Protein AF-A0A1A3Q4V1-F1 (afdb_monomer_lite)

pLDDT: mean 90.77, std 10.71, range [37.72, 98.75]

Structure (mmCIF, N/CA/C/O backbone):
data_AF-A0A1A3Q4V1-F1
#
_entry.id   AF-A0A1A3Q4V1-F1
#
loop_
_atom_site.group_PDB
_atom_site.id
_atom_site.type_symbol
_atom_site.label_atom_id
_atom_site.label_alt_id
_atom_site.label_comp_id
_atom_site.label_asym_id
_atom_site.label_entity_id
_atom_site.label_seq_id
_atom_site.pdbx_PDB_ins_code
_atom_site.Cartn_x
_atom_site.Cartn_y
_atom_site.Cartn_z
_atom_site.occupancy
_atom_site.B_iso_or_equiv
_atom_site.auth_seq_id
_atom_site.auth_comp_id
_atom_site.auth_asym_id
_atom_site.auth_atom_id
_atom_site.pdbx_PDB_model_num
ATOM 1 N N . MET A 1 1 ? -23.790 12.599 11.091 1.00 92.25 1 MET A N 1
ATOM 2 C CA . MET A 1 1 ? -22.620 13.467 10.795 1.00 92.25 1 MET A CA 1
ATOM 3 C C . MET A 1 1 ? -21.523 12.588 10.221 1.00 92.25 1 MET A C 1
ATOM 5 O O . MET A 1 1 ? -21.470 11.439 10.626 1.00 92.25 1 MET A O 1
ATOM 9 N N . VAL A 1 2 ? -20.689 13.085 9.301 1.00 96.75 2 VAL A N 1
ATOM 10 C CA . VAL A 1 2 ? -19.506 12.341 8.831 1.00 96.75 2 VAL A CA 1
ATOM 11 C C . VAL A 1 2 ? -18.253 13.000 9.396 1.00 96.75 2 VAL A C 1
ATOM 13 O O . VAL A 1 2 ? -18.118 14.220 9.288 1.00 96.75 2 VAL A O 1
ATOM 16 N N . VAL A 1 3 ? -17.376 12.208 10.007 1.00 97.81 3 VAL A N 1
ATOM 17 C CA . VAL A 1 3 ? -16.047 12.618 10.476 1.00 97.81 3 VAL A CA 1
ATOM 18 C C . VAL A 1 3 ? -15.013 11.976 9.559 1.00 97.81 3 VAL A C 1
ATOM 20 O O . VAL A 1 3 ? -15.077 10.778 9.307 1.00 97.81 3 VAL A O 1
ATOM 23 N N . PHE A 1 4 ? -14.094 12.779 9.031 1.00 97.88 4 PHE A N 1
ATOM 24 C CA . PHE A 1 4 ? -13.049 12.320 8.122 1.00 97.88 4 PHE A CA 1
ATOM 25 C C . PHE A 1 4 ? -11.682 12.430 8.797 1.00 97.88 4 PHE A C 1
ATOM 27 O O . PHE A 1 4 ? -11.362 13.493 9.334 1.00 97.88 4 PHE A O 1
ATOM 34 N N . GLY A 1 5 ? -10.896 11.354 8.746 1.00 97.31 5 GLY A N 1
ATOM 35 C CA . GLY A 1 5 ? -9.534 11.289 9.269 1.00 97.31 5 GLY A CA 1
ATOM 36 C C . GLY A 1 5 ? -8.552 10.803 8.205 1.00 97.31 5 GLY A C 1
ATOM 37 O O . GLY A 1 5 ? -8.840 9.862 7.475 1.00 97.31 5 GLY A O 1
ATOM 38 N N . TYR A 1 6 ? -7.391 11.446 8.126 1.00 95.75 6 TYR A N 1
ATOM 39 C CA . TYR A 1 6 ? -6.275 11.066 7.260 1.00 95.75 6 TYR A CA 1
ATOM 40 C C . TYR A 1 6 ? -4.963 11.025 8.047 1.00 95.75 6 TYR A C 1
ATOM 42 O O . TYR A 1 6 ? -4.636 11.998 8.744 1.00 95.75 6 TYR A O 1
ATOM 50 N N . SER A 1 7 ? -4.205 9.930 7.923 1.00 94.81 7 SER A N 1
ATOM 51 C CA . SER A 1 7 ? -2.900 9.763 8.575 1.00 94.81 7 SER A CA 1
ATOM 52 C C . SER A 1 7 ? -3.035 9.947 10.094 1.00 94.81 7 SER A C 1
ATOM 54 O O . SER A 1 7 ? -3.974 9.429 10.690 1.00 94.81 7 SER A O 1
ATOM 56 N N . GLN A 1 8 ? -2.193 10.750 10.745 1.00 91.56 8 GLN A N 1
ATOM 57 C CA . GLN A 1 8 ? -2.293 11.037 12.186 1.00 91.56 8 GLN A CA 1
ATOM 58 C C . GLN A 1 8 ? -3.695 11.508 12.646 1.00 91.56 8 GLN A C 1
ATOM 60 O O . GLN A 1 8 ? -4.094 11.267 13.785 1.00 91.56 8 GLN A O 1
ATOM 65 N N . SER A 1 9 ? -4.478 12.173 11.784 1.00 94.25 9 SER A N 1
ATOM 66 C CA . SER A 1 9 ? -5.847 12.576 12.149 1.00 94.25 9 SER A CA 1
ATOM 67 C C . SER A 1 9 ? -6.857 11.419 12.142 1.00 94.25 9 SER A C 1
ATOM 69 O O . SER A 1 9 ? -7.917 11.543 12.760 1.00 94.25 9 SER A O 1
ATOM 71 N N . ALA A 1 10 ? -6.527 10.287 11.513 1.00 96.88 10 ALA A N 1
ATOM 72 C CA . ALA A 1 10 ? -7.250 9.031 11.690 1.00 96.88 10 ALA A CA 1
ATOM 73 C C . ALA A 1 10 ? -7.031 8.473 13.106 1.00 96.88 10 ALA A C 1
ATOM 75 O O . ALA A 1 10 ? -8.020 8.249 13.799 1.00 96.88 10 ALA A O 1
ATOM 76 N N . SER A 1 11 ? -5.792 8.445 13.613 1.00 93.62 11 SER A N 1
ATOM 77 C CA . SER A 1 11 ? -5.516 8.082 15.015 1.00 93.62 11 SER A CA 1
ATOM 78 C C . SER A 1 11 ? -6.238 9.000 16.013 1.00 93.62 11 SER A C 1
ATOM 80 O O . SER A 1 11 ? -6.844 8.559 16.990 1.00 93.62 11 SER A O 1
ATOM 82 N N . ILE A 1 12 ? -6.272 10.313 15.742 1.00 94.69 12 ILE A N 1
ATOM 83 C CA . ILE A 1 12 ? -7.074 11.255 16.547 1.00 94.69 12 ILE A CA 1
ATOM 84 C C . ILE A 1 12 ? -8.568 10.905 16.468 1.00 94.69 12 ILE A C 1
ATOM 86 O O . ILE A 1 12 ? -9.276 11.007 17.470 1.00 94.69 12 ILE A O 1
ATOM 90 N N . SER A 1 13 ? -9.062 10.487 15.301 1.00 96.94 13 SER A N 1
ATOM 91 C CA . SER A 1 13 ? -10.460 10.077 15.133 1.00 96.94 13 SER A CA 1
ATOM 92 C C . SER A 1 13 ? -10.792 8.840 15.969 1.00 96.94 13 SER A C 1
ATOM 94 O O . SER A 1 13 ? -11.876 8.796 16.548 1.00 96.94 13 SER A O 1
ATOM 96 N N . SER A 1 14 ? -9.856 7.903 16.127 1.00 94.75 14 SER A N 1
ATOM 97 C CA . SER A 1 14 ? -9.987 6.739 17.014 1.00 94.75 14 SER A CA 1
ATOM 98 C C . SER A 1 14 ? -10.171 7.142 18.481 1.00 94.75 14 SER A C 1
ATOM 100 O O . SER A 1 14 ? -11.047 6.616 19.173 1.00 94.75 14 SER A O 1
ATOM 102 N N . GLU A 1 15 ? -9.442 8.156 18.952 1.00 94.31 15 GLU A N 1
ATOM 103 C CA . GLU A 1 15 ? -9.661 8.736 20.285 1.00 94.31 15 GLU A CA 1
ATOM 104 C C . GLU A 1 15 ? -10.999 9.478 20.392 1.00 94.31 15 GLU A C 1
ATOM 106 O O . GLU A 1 15 ? -11.711 9.351 21.393 1.00 94.31 15 GLU A O 1
ATOM 111 N N . VAL A 1 16 ? -11.402 10.198 19.342 1.00 96.12 16 VAL A N 1
ATOM 112 C CA . VAL A 1 16 ? -12.709 10.871 19.293 1.00 96.12 16 VAL A CA 1
ATOM 113 C C . VAL A 1 16 ? -13.856 9.857 19.343 1.00 96.12 16 VAL A C 1
ATOM 115 O O . VAL A 1 16 ? -14.833 10.096 20.051 1.00 96.12 16 VAL A O 1
ATOM 118 N N . MET A 1 17 ? -13.751 8.707 18.667 1.00 96.62 17 MET A N 1
ATOM 119 C CA . MET A 1 17 ? -14.730 7.618 18.787 1.00 96.62 17 MET A CA 1
ATOM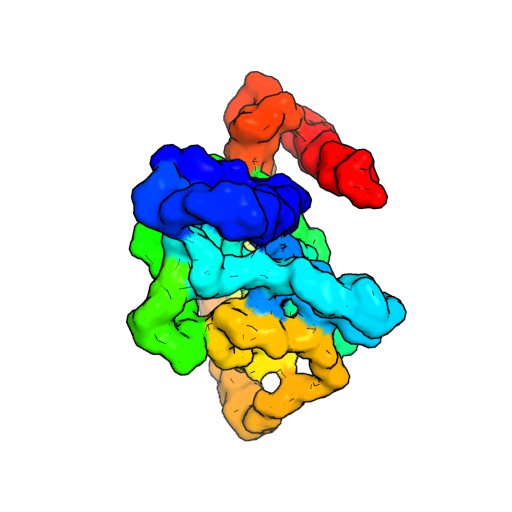 120 C C . MET A 1 17 ? -14.891 7.192 20.251 1.00 96.62 17 MET A C 1
ATOM 122 O O . MET A 1 17 ? -16.009 7.137 20.769 1.00 96.62 17 MET A O 1
ATOM 126 N N . ARG A 1 18 ? -13.779 6.946 20.953 1.00 95.00 18 ARG A N 1
ATOM 127 C CA . ARG A 1 18 ? -13.789 6.563 22.375 1.00 95.00 18 ARG A CA 1
ATOM 128 C C . ARG A 1 18 ? -14.422 7.639 23.248 1.00 95.00 18 ARG A C 1
ATOM 130 O O . ARG A 1 18 ? -15.241 7.324 24.114 1.00 95.00 18 ARG A O 1
ATOM 137 N N . GLU A 1 19 ? -14.080 8.904 23.013 1.00 96.50 19 GLU A N 1
ATOM 138 C CA . GLU A 1 19 ? -14.635 10.032 23.757 1.00 96.50 19 GLU A CA 1
ATOM 139 C C . GLU A 1 19 ? -16.153 10.148 23.559 1.00 96.50 19 GLU A C 1
ATOM 141 O O . GLU A 1 19 ? -16.898 10.226 24.539 1.00 96.50 19 GLU A O 1
ATOM 146 N N . LEU A 1 20 ? -16.633 10.103 22.313 1.00 97.31 20 LEU A N 1
ATOM 147 C CA . LEU A 1 20 ? -18.060 10.194 21.995 1.00 97.31 20 LEU A CA 1
ATOM 148 C C . LEU A 1 20 ? -18.846 9.021 22.596 1.00 97.31 20 LEU A C 1
ATOM 150 O O . LEU A 1 20 ? -19.904 9.228 23.197 1.00 97.31 20 LEU A O 1
ATOM 154 N N . ALA A 1 21 ? -18.316 7.796 22.493 1.00 96.25 21 ALA A N 1
ATOM 155 C CA . ALA A 1 21 ? -18.911 6.619 23.126 1.00 96.25 21 ALA A CA 1
ATOM 156 C C . ALA A 1 21 ? -18.972 6.774 24.657 1.00 96.25 21 ALA A C 1
ATOM 158 O O . ALA A 1 21 ? -20.008 6.512 25.269 1.00 96.25 21 ALA A O 1
ATOM 159 N N . GLY A 1 22 ? -17.903 7.284 25.281 1.00 97.12 22 GLY A N 1
ATOM 160 C CA . GLY A 1 22 ? -17.856 7.582 26.716 1.00 97.12 22 GLY A CA 1
ATOM 161 C C . GLY A 1 22 ? -18.849 8.663 27.163 1.00 97.12 22 GLY A C 1
ATOM 162 O O . GLY A 1 22 ? -19.327 8.631 28.298 1.00 97.12 22 GLY A O 1
ATOM 163 N N . GLN A 1 23 ? -19.205 9.592 26.271 1.00 97.81 23 GLN A N 1
ATOM 164 C CA . GLN A 1 23 ? -20.249 10.602 26.486 1.00 97.81 23 GLN A CA 1
ATOM 165 C C . GLN A 1 23 ? -21.672 10.077 26.214 1.00 97.81 23 GLN A C 1
ATOM 167 O O . GLN A 1 23 ? -22.646 10.777 26.500 1.00 97.81 23 GLN A O 1
ATOM 172 N N . GLY A 1 24 ? -21.811 8.849 25.705 1.00 97.50 24 GLY A N 1
ATOM 173 C CA . GLY A 1 24 ? -23.098 8.232 25.389 1.00 97.50 24 GLY A CA 1
ATOM 174 C C . GLY A 1 24 ? -23.745 8.769 24.113 1.00 97.50 24 GLY A C 1
ATOM 175 O O . GLY A 1 24 ? -24.973 8.745 24.004 1.00 97.50 24 GLY A O 1
ATOM 176 N N . VAL A 1 25 ? -22.947 9.278 23.169 1.00 97.88 25 VAL A N 1
ATOM 177 C CA . VAL A 1 25 ? -23.443 9.663 21.843 1.00 97.88 25 VAL A CA 1
ATOM 178 C C . VAL A 1 25 ? -23.910 8.398 21.101 1.00 97.88 25 VAL A C 1
ATOM 180 O O . VAL A 1 25 ? -23.176 7.411 21.074 1.00 97.88 25 VAL A O 1
ATOM 183 N N . PRO A 1 26 ? -25.131 8.375 20.534 1.00 97.06 26 PRO A N 1
ATOM 184 C CA . PRO A 1 26 ? -25.608 7.237 19.753 1.00 97.06 26 PRO A CA 1
ATOM 185 C C . PRO A 1 26 ? -24.735 6.968 18.521 1.00 97.06 26 PRO A C 1
ATOM 187 O O . PRO A 1 26 ? -24.392 7.896 17.789 1.00 97.06 26 PRO A O 1
ATOM 190 N N . SER A 1 27 ? -24.440 5.695 18.245 1.00 95.19 27 SER A N 1
ATOM 191 C CA . SER A 1 27 ? -23.636 5.279 17.085 1.00 95.19 27 SER A CA 1
ATOM 192 C C . SER A 1 27 ? -24.237 5.732 15.751 1.00 95.19 27 SER A C 1
ATOM 194 O O . SER A 1 27 ? -23.512 6.127 14.848 1.00 95.19 27 SER A O 1
ATOM 196 N N . ASP A 1 28 ? -25.569 5.753 15.645 1.00 95.81 28 ASP A N 1
ATOM 197 C CA . ASP A 1 28 ? -26.288 6.133 14.420 1.00 95.81 28 ASP A CA 1
ATOM 198 C C . ASP A 1 28 ? -26.174 7.636 14.085 1.00 95.81 28 ASP A C 1
ATOM 200 O O . ASP A 1 28 ? -26.504 8.057 12.973 1.00 95.81 28 ASP A O 1
ATOM 204 N N . ASP A 1 29 ? -25.700 8.462 15.025 1.00 96.88 29 ASP A N 1
ATOM 205 C CA . ASP A 1 29 ? -25.549 9.904 14.819 1.00 96.88 29 ASP A CA 1
ATOM 206 C C . ASP A 1 29 ? -24.232 10.264 14.101 1.00 96.88 29 ASP A C 1
ATOM 208 O O . ASP A 1 29 ? -24.112 11.363 13.530 1.00 96.88 29 ASP A O 1
ATOM 212 N N . VAL A 1 30 ? -23.243 9.360 14.089 1.00 97.56 30 VAL A N 1
ATOM 213 C CA . VAL A 1 30 ? -21.880 9.619 13.600 1.00 97.56 30 VAL A CA 1
ATOM 214 C C . VAL A 1 30 ? -21.374 8.469 12.731 1.00 97.56 30 VAL A C 1
ATOM 216 O O . VAL A 1 30 ? -21.452 7.309 13.104 1.00 97.56 30 VAL A O 1
ATOM 219 N N . HIS A 1 31 ? -20.818 8.815 11.575 1.00 98.25 31 HIS A N 1
ATOM 220 C CA . HIS A 1 31 ? -20.133 7.896 10.676 1.00 98.25 31 HIS A CA 1
ATOM 221 C C . HIS A 1 31 ? -18.702 8.385 10.468 1.0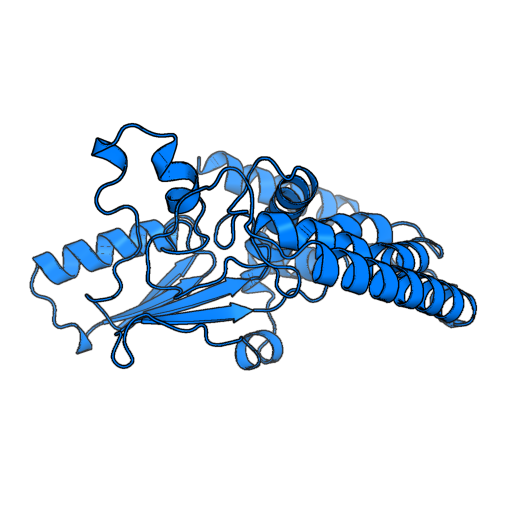0 98.25 31 HIS A C 1
ATOM 223 O O . HIS A 1 31 ? -18.497 9.587 10.268 1.00 98.25 31 HIS A O 1
ATOM 229 N N . PHE A 1 32 ? -17.727 7.487 10.489 1.00 98.50 32 PHE A N 1
ATOM 230 C CA . PHE A 1 32 ? -16.328 7.828 10.252 1.00 98.50 32 PHE A CA 1
ATOM 231 C C . PHE A 1 32 ? -15.873 7.350 8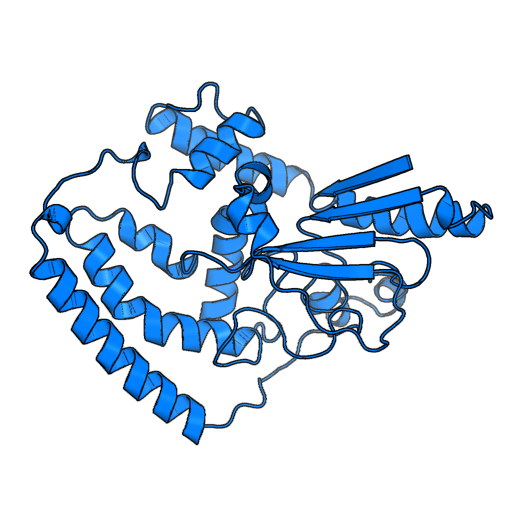.874 1.00 98.50 32 PHE A C 1
ATOM 233 O O . PHE A 1 32 ? -16.327 6.329 8.367 1.00 98.50 32 PHE A O 1
ATOM 240 N N . VAL A 1 33 ? -14.984 8.118 8.254 1.00 98.38 33 VAL A N 1
ATOM 241 C CA . VAL A 1 33 ? -14.256 7.717 7.049 1.00 98.38 33 VAL A CA 1
ATOM 242 C C . VAL A 1 33 ? -12.783 7.979 7.308 1.00 98.38 33 VAL A C 1
ATOM 244 O O . VAL A 1 33 ? -12.396 9.132 7.511 1.00 98.38 33 VAL A O 1
ATOM 247 N N . LEU A 1 34 ? -11.984 6.921 7.342 1.00 98.56 34 LEU A N 1
ATOM 248 C CA . LEU A 1 34 ? -10.564 6.985 7.668 1.00 98.56 34 LEU A CA 1
ATOM 249 C C . LEU A 1 34 ? -9.740 6.565 6.452 1.00 98.56 34 LEU A C 1
ATOM 251 O O . LEU A 1 34 ? -10.066 5.581 5.791 1.00 98.56 34 LEU A O 1
ATOM 255 N N . ILE A 1 35 ? -8.682 7.311 6.156 1.00 98.38 35 ILE A N 1
ATOM 256 C CA . ILE A 1 35 ? -7.722 6.977 5.104 1.00 98.38 35 ILE A CA 1
ATOM 257 C C . ILE A 1 35 ? -6.302 6.998 5.663 1.00 98.38 35 ILE A C 1
ATOM 259 O O . ILE A 1 35 ? -5.968 7.856 6.484 1.00 98.38 35 ILE A O 1
ATOM 263 N N . GLY A 1 36 ? -5.461 6.058 5.235 1.00 97.44 36 GLY A N 1
ATOM 264 C CA . GLY A 1 36 ? -4.087 5.984 5.730 1.00 97.44 36 GLY A CA 1
ATOM 265 C C . GLY A 1 36 ? -4.013 5.873 7.258 1.00 97.44 36 GLY A C 1
ATOM 266 O O . GLY A 1 36 ? -3.213 6.572 7.869 1.00 97.44 36 GLY A O 1
ATOM 267 N N . ASP A 1 37 ? -4.878 5.062 7.873 1.00 97.88 37 ASP A N 1
ATOM 268 C CA . ASP A 1 37 ? -4.983 4.931 9.328 1.00 97.88 37 ASP A CA 1
ATOM 269 C C . ASP A 1 37 ? -3.766 4.197 9.945 1.00 97.88 37 ASP A C 1
ATOM 271 O O . ASP A 1 37 ? -3.618 2.988 9.730 1.00 97.88 37 ASP A O 1
ATOM 275 N N . PRO A 1 38 ? -2.901 4.876 10.731 1.00 95.69 38 PRO A N 1
ATOM 276 C CA . PRO A 1 38 ? -1.760 4.245 11.408 1.00 95.69 38 PRO A CA 1
ATOM 277 C C . PRO A 1 38 ? -2.180 3.212 12.461 1.00 95.69 38 PRO A C 1
ATOM 279 O O . PRO A 1 38 ? -1.388 2.337 12.825 1.00 95.69 38 PRO A O 1
ATOM 282 N N . ASP A 1 39 ? -3.425 3.309 12.929 1.00 95.44 39 ASP A N 1
ATOM 283 C CA . ASP A 1 39 ? -3.994 2.522 14.018 1.00 95.44 39 ASP A CA 1
ATOM 284 C C . ASP A 1 39 ? -4.809 1.324 13.488 1.00 95.44 39 ASP A C 1
ATOM 286 O O . ASP A 1 39 ? -5.483 0.627 14.255 1.00 95.44 39 ASP A O 1
ATOM 290 N N . ASN A 1 40 ? -4.730 1.043 12.180 1.00 95.94 40 ASN A N 1
ATOM 291 C CA . ASN A 1 40 ? -5.322 -0.139 11.556 1.00 95.94 40 ASN A CA 1
ATOM 292 C C . ASN A 1 40 ? -4.933 -1.422 12.322 1.00 95.94 40 ASN A C 1
ATOM 294 O O . ASN A 1 40 ? -3.738 -1.721 12.419 1.00 95.94 40 ASN A O 1
ATOM 298 N N . PRO A 1 41 ? -5.896 -2.234 12.816 1.00 94.12 41 PRO A N 1
ATOM 299 C CA . PRO A 1 41 ? -5.589 -3.423 13.619 1.00 94.12 41 PRO A CA 1
ATOM 300 C C . PRO A 1 41 ? -4.657 -4.412 12.908 1.00 94.12 41 PRO A C 1
ATOM 302 O O . PRO A 1 41 ? -3.795 -5.027 13.538 1.00 94.12 41 PRO A O 1
ATOM 305 N N . ASN A 1 42 ? -4.798 -4.548 11.592 1.00 94.56 42 ASN A N 1
ATOM 306 C CA . ASN A 1 42 ? -3.911 -5.339 10.759 1.00 94.56 42 ASN A CA 1
ATOM 307 C C . ASN A 1 42 ? -3.251 -4.428 9.714 1.00 94.56 42 ASN A C 1
ATOM 309 O O . ASN A 1 42 ? -3.937 -3.904 8.845 1.00 94.56 42 ASN A O 1
ATOM 313 N N . GLY A 1 43 ? -1.933 -4.237 9.817 1.00 94.44 43 GLY A N 1
ATOM 314 C CA . GLY A 1 43 ? -1.147 -3.412 8.890 1.00 94.44 43 GLY A CA 1
ATOM 315 C C . GLY A 1 43 ? -0.803 -2.010 9.402 1.00 94.44 43 GLY A C 1
ATOM 316 O O . GLY A 1 43 ? 0.221 -1.478 9.000 1.00 94.44 43 GLY A O 1
ATOM 317 N N . GLY A 1 44 ? -1.540 -1.428 10.349 1.00 95.81 44 GLY A N 1
ATOM 318 C CA . GLY A 1 44 ? -1.215 -0.093 10.868 1.00 95.81 44 GLY A CA 1
ATOM 319 C C . GLY A 1 44 ? 0.163 -0.040 11.537 1.00 95.81 44 GLY A C 1
ATOM 320 O O . GLY A 1 44 ? 0.499 -0.906 12.350 1.00 95.81 44 GLY A O 1
ATOM 321 N N . SER A 1 45 ? 0.985 0.962 11.221 1.00 93.44 45 SER A N 1
ATOM 322 C CA . SER A 1 45 ? 2.362 1.077 11.710 1.00 93.44 45 SER A CA 1
ATOM 323 C C . SER A 1 45 ? 2.440 1.177 13.232 1.00 93.44 45 SER A C 1
ATOM 325 O O . SER A 1 45 ? 3.340 0.582 13.834 1.00 93.44 45 SER A O 1
ATOM 327 N N . GLU A 1 46 ? 1.484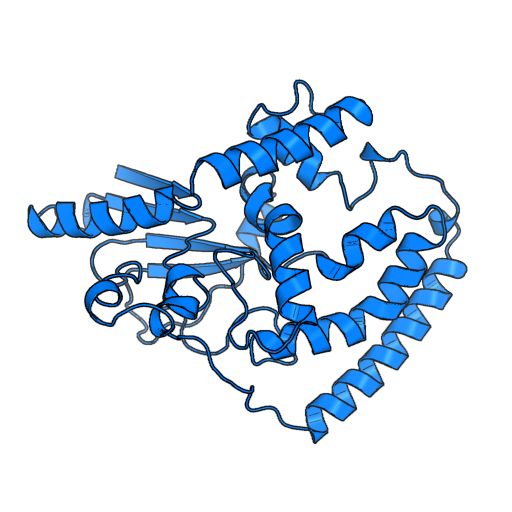 1.860 13.870 1.00 91.19 46 GLU A N 1
ATOM 328 C CA . GLU A 1 46 ? 1.405 1.960 15.335 1.00 91.19 46 GLU A CA 1
ATOM 329 C C . GLU A 1 46 ? 1.097 0.591 15.958 1.00 91.19 46 GLU A C 1
ATOM 331 O O . GLU A 1 46 ? 1.613 0.242 17.021 1.00 91.19 46 GLU A O 1
ATOM 336 N N . ILE A 1 47 ? 0.346 -0.259 15.248 1.00 91.25 47 ILE A N 1
ATOM 337 C CA . ILE A 1 47 ? 0.022 -1.621 15.682 1.00 91.25 47 ILE A CA 1
ATOM 338 C C . ILE A 1 47 ? 1.161 -2.593 15.432 1.00 91.25 47 ILE A C 1
ATOM 340 O O . ILE A 1 47 ? 1.571 -3.311 16.351 1.00 91.25 47 ILE A O 1
ATOM 344 N N . VAL A 1 48 ? 1.710 -2.616 14.221 1.00 89.00 48 VAL A N 1
ATOM 345 C CA . VAL A 1 48 ? 2.789 -3.533 13.849 1.00 89.00 48 VAL A CA 1
ATOM 346 C C . VAL A 1 48 ? 4.009 -3.320 14.746 1.00 89.00 48 VAL A C 1
ATOM 348 O O . VAL A 1 48 ? 4.628 -4.298 15.181 1.00 89.00 48 VAL A O 1
ATOM 351 N N . THR A 1 49 ? 4.315 -2.065 15.087 1.00 83.81 49 THR A N 1
ATOM 352 C CA . THR A 1 49 ? 5.453 -1.703 15.944 1.00 83.81 49 THR A CA 1
ATOM 353 C C . THR A 1 49 ? 5.125 -1.641 17.441 1.00 83.81 49 THR A C 1
ATOM 355 O O . THR A 1 49 ? 6.049 -1.557 18.251 1.00 83.81 49 THR A O 1
ATOM 358 N N . SER A 1 50 ? 3.854 -1.767 17.849 1.00 82.81 50 SER A N 1
ATOM 359 C CA . SER A 1 50 ? 3.419 -1.681 19.260 1.00 82.81 50 SER A CA 1
ATOM 360 C C . SER A 1 50 ? 4.188 -2.614 20.208 1.00 82.81 50 SER A C 1
ATOM 362 O O . SER A 1 50 ? 4.509 -2.250 21.342 1.00 82.81 50 SER A O 1
ATOM 364 N N . ASN A 1 51 ? 4.549 -3.814 19.743 1.00 76.69 51 ASN A N 1
ATOM 365 C CA . ASN A 1 51 ? 5.301 -4.808 20.512 1.00 76.69 51 ASN A CA 1
ATOM 366 C C . ASN A 1 51 ? 6.780 -4.428 20.749 1.00 76.69 51 ASN A C 1
ATOM 368 O O . ASN A 1 51 ? 7.447 -5.065 21.567 1.00 76.69 51 ASN A O 1
ATOM 372 N N . LEU A 1 52 ? 7.283 -3.391 20.071 1.00 72.19 52 LEU A N 1
ATOM 373 C CA . LEU A 1 52 ? 8.604 -2.795 20.285 1.00 72.19 52 LEU A CA 1
ATOM 374 C C . LEU A 1 52 ? 8.587 -1.738 21.402 1.00 72.19 52 LEU A C 1
ATOM 376 O O . LEU A 1 52 ? 9.646 -1.371 21.921 1.00 72.19 52 LEU A O 1
ATOM 380 N N . PHE A 1 53 ? 7.399 -1.278 21.805 1.00 66.75 53 PHE A N 1
ATOM 381 C CA . PHE A 1 53 ? 7.190 -0.308 22.876 1.00 66.75 53 PHE A CA 1
ATOM 382 C C . PHE A 1 53 ? 6.739 -0.984 24.187 1.00 66.75 53 PHE A C 1
ATOM 384 O O . PHE A 1 53 ? 6.247 -2.117 24.181 1.00 66.75 53 PHE A O 1
ATOM 391 N N . PRO A 1 54 ? 6.906 -0.325 25.353 1.00 68.00 54 PRO A N 1
ATOM 392 C CA . PRO A 1 54 ? 6.410 -0.836 26.631 1.00 68.00 54 PRO A CA 1
ATOM 393 C C . PRO A 1 54 ? 4.910 -1.173 26.617 1.00 68.00 54 PRO A C 1
ATOM 395 O O . PRO A 1 54 ? 4.106 -0.403 26.107 1.00 68.00 54 PRO A O 1
ATOM 398 N N . ALA A 1 55 ? 4.524 -2.268 27.283 1.00 63.00 55 ALA A N 1
ATOM 399 C CA . ALA A 1 55 ? 3.159 -2.814 27.252 1.00 63.00 55 ALA A CA 1
ATOM 400 C C . ALA A 1 55 ? 2.033 -1.833 27.639 1.00 63.00 55 ALA A C 1
ATOM 402 O O . ALA A 1 55 ? 0.923 -1.956 27.144 1.00 63.00 55 ALA A O 1
ATOM 403 N N . TYR A 1 56 ? 2.300 -0.834 28.487 1.00 54.97 56 TYR A N 1
ATOM 404 C CA . TYR A 1 56 ? 1.288 0.161 28.875 1.00 54.97 56 TYR A CA 1
ATOM 405 C C . TYR A 1 56 ? 0.959 1.177 27.766 1.00 54.97 56 TYR A C 1
ATOM 407 O O . TYR A 1 56 ? 0.027 1.957 27.928 1.00 54.97 56 TYR A O 1
ATOM 415 N N . LEU A 1 57 ? 1.737 1.198 26.680 1.00 55.81 57 LEU A N 1
ATOM 416 C CA . LEU A 1 57 ? 1.456 1.965 25.464 1.00 55.81 57 LEU A CA 1
ATOM 417 C C . LEU A 1 57 ? 0.741 1.117 24.400 1.00 55.81 57 LEU A C 1
ATOM 419 O O . LEU A 1 57 ? 0.499 1.628 23.320 1.00 55.81 57 LEU A O 1
ATOM 423 N N . GLN A 1 58 ? 0.441 -0.162 24.676 1.00 61.81 58 GLN A N 1
ATOM 424 C CA . GLN A 1 58 ? -0.185 -1.093 23.721 1.00 61.81 58 GLN A CA 1
ATOM 425 C C . GLN A 1 58 ? -1.711 -1.187 23.888 1.00 61.81 58 GLN A C 1
ATOM 427 O O . GLN A 1 58 ? -2.410 -1.620 22.973 1.00 61.81 58 GLN A O 1
ATOM 432 N N . ASP A 1 59 ? -2.241 -0.784 25.046 1.00 61.53 59 ASP A N 1
ATOM 433 C CA . ASP A 1 59 ? -3.682 -0.779 25.292 1.00 61.53 59 ASP A CA 1
ATOM 434 C C . ASP A 1 59 ? -4.348 0.348 24.482 1.00 61.53 59 ASP A C 1
ATOM 436 O O . ASP A 1 59 ? -3.954 1.506 24.594 1.00 61.53 59 ASP A O 1
ATOM 440 N N . ASN A 1 60 ? -5.397 0.016 23.718 1.00 67.44 60 ASN A N 1
ATOM 441 C CA . ASN A 1 60 ? -6.198 0.950 22.905 1.00 67.44 60 ASN A CA 1
ATOM 442 C C . ASN A 1 60 ? -5.466 1.652 21.748 1.00 67.44 60 ASN A C 1
ATOM 444 O O . ASN A 1 60 ? -5.939 2.683 21.285 1.00 67.44 60 ASN A O 1
ATOM 448 N N . VAL A 1 61 ? -4.366 1.094 21.240 1.00 80.50 61 VAL A N 1
ATOM 449 C CA . VAL A 1 61 ? -3.713 1.659 20.043 1.00 80.50 61 VAL A CA 1
ATOM 450 C C . VAL A 1 61 ? -4.572 1.443 18.798 1.00 80.50 61 VAL A C 1
ATOM 452 O O . VAL A 1 61 ? -4.673 2.328 17.971 1.00 80.50 61 VAL A O 1
ATOM 455 N N . ALA A 1 62 ? -5.235 0.289 18.676 1.00 91.12 62 ALA A N 1
ATOM 456 C CA . ALA A 1 62 ? -6.002 -0.037 17.474 1.00 91.12 62 ALA A CA 1
ATOM 457 C C . ALA A 1 62 ? -7.270 0.805 17.351 1.00 91.12 62 ALA A C 1
ATOM 459 O O . ALA A 1 62 ? -7.979 0.982 18.345 1.00 91.12 62 ALA A O 1
ATOM 460 N N . THR A 1 63 ? -7.599 1.250 16.142 1.00 94.06 63 THR A N 1
ATOM 461 C CA . THR A 1 63 ? -8.875 1.902 15.838 1.00 94.06 63 THR A CA 1
ATOM 462 C C . THR A 1 63 ? -10.038 1.008 16.290 1.00 94.06 63 THR A C 1
ATOM 464 O O . THR A 1 63 ? -10.080 -0.169 15.915 1.00 94.06 63 THR A O 1
ATOM 467 N N . PRO A 1 64 ? -10.970 1.510 17.129 1.00 92.31 64 PRO A N 1
ATOM 468 C CA . PRO A 1 64 ? -12.108 0.722 17.588 1.00 92.31 64 PRO A CA 1
ATOM 469 C C . PRO A 1 64 ? -12.973 0.246 16.420 1.00 92.31 64 PRO A C 1
ATOM 471 O O . PRO A 1 64 ? -13.322 1.032 15.543 1.00 92.31 64 PRO A O 1
ATOM 474 N N . ASN A 1 65 ? -13.373 -1.024 16.445 1.00 91.44 65 ASN A N 1
ATOM 475 C CA . ASN A 1 65 ? -14.171 -1.650 15.386 1.00 91.44 65 ASN A CA 1
ATOM 476 C C . ASN A 1 65 ? -15.642 -1.908 15.781 1.00 91.44 65 ASN A C 1
ATOM 478 O O . ASN A 1 65 ? -16.412 -2.482 15.010 1.00 91.44 65 ASN A O 1
ATOM 482 N N . ASP A 1 66 ? -16.047 -1.471 16.976 1.00 91.94 66 ASP A N 1
ATOM 483 C CA . ASP A 1 66 ? -17.341 -1.787 17.589 1.00 91.94 66 ASP A CA 1
ATOM 484 C C . ASP A 1 66 ? -18.094 -0.564 18.148 1.00 91.94 66 ASP A C 1
ATOM 486 O O . ASP A 1 66 ? -19.181 -0.714 18.711 1.00 91.94 66 ASP A O 1
ATOM 490 N N . LEU A 1 67 ? -17.542 0.648 17.999 1.00 94.44 67 LEU A N 1
ATOM 491 C CA . LEU A 1 67 ? -18.115 1.868 18.585 1.00 94.44 67 LEU A CA 1
ATOM 492 C C . LEU A 1 67 ? -19.009 2.654 17.621 1.00 94.44 67 LEU A C 1
ATOM 494 O O . LEU A 1 67 ? -20.085 3.105 18.017 1.00 94.44 67 LEU A O 1
ATOM 498 N N . TYR A 1 68 ? -18.558 2.851 16.379 1.00 97.00 68 TYR A N 1
ATOM 499 C CA . TYR A 1 68 ? -19.257 3.646 15.368 1.00 97.00 68 TYR A CA 1
ATOM 500 C C . TYR A 1 68 ? -19.119 3.027 13.976 1.00 97.00 68 TYR A C 1
ATOM 502 O O . TYR A 1 68 ? -18.048 2.509 13.646 1.00 97.00 68 TYR A O 1
ATOM 510 N N . PRO A 1 69 ? -20.157 3.150 13.129 1.00 97.62 69 PRO A N 1
ATOM 511 C CA . PRO A 1 69 ? -20.055 2.892 11.702 1.00 97.62 69 PRO A CA 1
ATOM 512 C C . PRO A 1 69 ? -18.858 3.611 11.071 1.00 97.62 69 PRO A C 1
ATOM 514 O O . PRO A 1 69 ? -18.747 4.838 11.182 1.00 97.62 69 PRO A O 1
ATOM 517 N N . THR A 1 70 ? -17.964 2.855 10.436 1.00 98.06 70 THR A N 1
ATOM 518 C CA . THR A 1 70 ? -16.711 3.391 9.891 1.00 98.06 70 THR A CA 1
ATOM 519 C C . THR A 1 70 ? -16.353 2.723 8.568 1.00 98.06 70 THR A C 1
ATOM 521 O O . THR A 1 70 ? -16.410 1.503 8.455 1.00 98.06 70 THR A O 1
ATOM 524 N N . ASP A 1 71 ? -15.927 3.510 7.585 1.00 98.19 71 ASP A N 1
ATOM 525 C CA . ASP A 1 71 ? -15.256 2.998 6.390 1.00 98.19 71 ASP A CA 1
ATOM 526 C C . ASP A 1 71 ? -13.771 3.369 6.451 1.00 98.19 71 ASP A C 1
ATOM 528 O O . ASP A 1 71 ? -13.427 4.549 6.553 1.00 98.19 71 ASP A O 1
ATOM 532 N N . VAL A 1 72 ? -12.893 2.373 6.381 1.00 98.50 72 VAL A N 1
ATOM 533 C CA . VAL A 1 72 ? -11.440 2.561 6.363 1.00 98.50 72 VAL A CA 1
ATOM 534 C C . VAL A 1 72 ? -10.905 2.193 4.987 1.00 98.50 72 VAL A C 1
ATOM 536 O O . VAL A 1 72 ? -11.128 1.075 4.528 1.00 98.50 72 VAL A O 1
ATOM 539 N N . TYR A 1 73 ? -10.201 3.115 4.333 1.00 98.62 73 TYR A N 1
ATOM 540 C CA . TYR A 1 73 ? -9.514 2.860 3.068 1.00 98.62 73 TYR A CA 1
ATOM 541 C C . TYR A 1 73 ? -8.003 2.906 3.267 1.00 98.62 73 TYR A C 1
ATOM 543 O O . TYR A 1 73 ? -7.453 3.849 3.842 1.00 98.62 73 TYR A O 1
ATOM 551 N N . THR A 1 74 ? -7.329 1.896 2.742 1.00 98.69 74 THR A N 1
ATOM 552 C CA . THR A 1 74 ? -5.882 1.735 2.839 1.00 98.69 74 THR A CA 1
ATOM 553 C C . THR A 1 74 ? -5.329 1.440 1.457 1.00 98.69 74 THR A C 1
ATOM 555 O O . THR A 1 74 ? -5.852 0.565 0.778 1.00 98.69 74 THR A O 1
ATOM 558 N N . ALA A 1 75 ? -4.322 2.185 1.016 1.00 98.44 75 ALA A N 1
ATOM 559 C CA . ALA A 1 75 ? -3.576 1.871 -0.194 1.00 98.44 75 ALA A CA 1
ATOM 560 C C . ALA A 1 75 ? -2.600 0.718 0.085 1.00 98.44 75 ALA A C 1
ATOM 562 O O . ALA A 1 75 ? -1.950 0.686 1.131 1.00 98.44 75 ALA A O 1
ATOM 563 N N . GLU A 1 76 ? -2.522 -0.244 -0.830 1.00 98.69 76 GLU A N 1
ATOM 564 C CA . GLU A 1 76 ? -1.573 -1.356 -0.746 1.00 98.69 76 GLU A CA 1
ATOM 565 C C . GLU A 1 76 ? -0.141 -0.810 -0.727 1.00 98.69 76 GLU A C 1
ATOM 567 O O . GLU A 1 76 ? 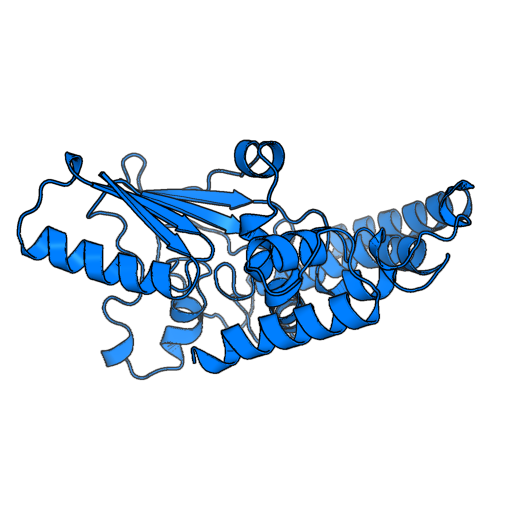0.199 0.073 -1.510 1.00 98.69 76 GLU A O 1
ATOM 572 N N . TYR A 1 77 ? 0.703 -1.336 0.163 1.00 98.50 77 TYR A N 1
ATOM 573 C CA . TYR A 1 77 ? 2.062 -0.839 0.418 1.00 98.50 77 TYR A CA 1
ATOM 574 C C . TYR A 1 77 ? 2.172 0.555 1.048 1.00 98.50 77 TYR A C 1
ATOM 576 O O . TYR A 1 77 ? 3.283 1.099 1.121 1.00 98.50 77 TYR A O 1
ATOM 584 N N . ASP A 1 78 ? 1.071 1.134 1.527 1.00 98.25 78 ASP A N 1
ATOM 585 C CA . ASP A 1 78 ? 1.101 2.345 2.338 1.00 98.25 78 ASP A CA 1
ATOM 586 C C . ASP A 1 78 ? 2.044 2.160 3.538 1.00 98.25 78 ASP A C 1
ATOM 588 O O . ASP A 1 78 ? 1.775 1.402 4.466 1.00 98.25 78 ASP A O 1
ATOM 592 N N . GLY A 1 79 ? 3.139 2.926 3.556 1.00 95.06 79 GLY A N 1
ATOM 593 C CA . GLY A 1 79 ? 4.172 2.855 4.592 1.00 95.06 79 GLY A CA 1
ATOM 594 C C . GLY A 1 79 ? 3.751 3.283 6.002 1.00 95.06 79 GLY A C 1
ATOM 595 O O . GLY A 1 79 ? 4.613 3.378 6.874 1.00 95.06 79 GLY A O 1
ATOM 596 N N . VAL A 1 80 ? 2.473 3.574 6.230 1.00 95.50 80 VAL A N 1
ATOM 597 C CA . VAL A 1 80 ? 1.867 3.903 7.523 1.00 95.50 80 VAL A CA 1
ATOM 598 C C . VAL A 1 80 ? 0.691 2.976 7.816 1.00 95.50 80 VAL A C 1
ATOM 600 O O . VAL A 1 80 ? 0.629 2.400 8.894 1.00 95.50 80 VAL A O 1
ATOM 603 N N . ALA A 1 81 ? -0.241 2.817 6.879 1.00 97.44 81 ALA A N 1
ATOM 604 C CA . ALA A 1 81 ? -1.497 2.101 7.121 1.00 97.44 81 ALA A CA 1
ATOM 605 C C . ALA A 1 81 ? -1.493 0.628 6.683 1.00 97.44 81 ALA A C 1
ATOM 607 O O . ALA A 1 81 ? -2.377 -0.126 7.096 1.00 97.44 81 ALA A O 1
ATOM 608 N N . ASP A 1 82 ? -0.501 0.233 5.882 1.00 97.94 82 ASP A N 1
ATOM 609 C CA . ASP A 1 82 ? -0.210 -1.132 5.437 1.00 97.94 82 ASP A CA 1
ATOM 610 C C . ASP A 1 82 ? 1.302 -1.385 5.564 1.00 97.94 82 ASP A C 1
ATOM 612 O O . ASP A 1 82 ? 2.047 -1.518 4.598 1.00 97.94 82 ASP A O 1
ATOM 616 N N . PHE A 1 83 ? 1.792 -1.356 6.799 1.00 96.06 83 PHE A N 1
ATOM 617 C CA . PHE A 1 83 ? 3.191 -1.541 7.149 1.00 96.06 83 PHE A CA 1
ATOM 618 C C . PHE A 1 83 ? 3.599 -3.028 7.108 1.00 96.06 83 PHE A C 1
ATOM 620 O O . PHE A 1 83 ? 2.847 -3.892 7.579 1.00 96.06 83 PHE A O 1
ATOM 627 N N . PRO A 1 84 ? 4.823 -3.367 6.645 1.00 96.81 84 PRO A N 1
ATOM 628 C CA . PRO A 1 84 ? 5.303 -4.744 6.604 1.00 96.81 84 PRO A CA 1
ATOM 629 C C . PRO A 1 84 ? 5.230 -5.452 7.961 1.00 96.81 84 PRO A C 1
ATOM 631 O O . PRO A 1 84 ? 5.852 -5.051 8.947 1.00 96.81 84 PRO A O 1
ATOM 634 N N . LYS A 1 85 ? 4.537 -6.593 7.994 1.00 94.81 85 LYS A N 1
ATOM 635 C CA . LYS A 1 85 ? 4.422 -7.452 9.182 1.00 94.81 85 LYS A CA 1
ATOM 636 C C . LYS A 1 85 ? 5.759 -8.068 9.613 1.00 94.81 85 LYS A C 1
ATOM 638 O O . LYS A 1 85 ? 5.939 -8.373 10.793 1.00 94.81 85 LYS A O 1
ATOM 643 N N . TYR A 1 86 ? 6.688 -8.276 8.681 1.00 94.75 86 TYR A N 1
ATOM 644 C CA . TYR A 1 86 ? 7.984 -8.919 8.906 1.00 94.75 86 TYR A CA 1
ATOM 645 C C . TYR A 1 86 ? 9.143 -7.963 8.569 1.00 94.75 86 TYR A C 1
ATOM 647 O O . TYR A 1 86 ? 9.725 -8.074 7.486 1.00 94.75 86 TYR A O 1
ATOM 655 N N . PRO A 1 87 ? 9.559 -7.089 9.508 1.00 85.19 87 PRO A N 1
ATOM 656 C CA . PRO A 1 87 ? 10.549 -6.020 9.282 1.00 85.19 87 PRO A CA 1
ATOM 657 C C . PRO A 1 87 ? 11.999 -6.513 9.105 1.00 85.19 87 PRO A C 1
ATOM 659 O O . PRO A 1 87 ? 12.961 -5.757 9.194 1.00 85.19 87 PRO A O 1
ATOM 662 N N . ILE A 1 88 ? 12.200 -7.823 8.938 1.00 90.12 88 ILE A N 1
ATOM 663 C CA . ILE A 1 88 ? 13.482 -8.384 8.493 1.00 90.12 88 ILE A CA 1
ATOM 664 C C . ILE A 1 88 ? 13.578 -8.409 6.959 1.00 90.12 88 ILE A C 1
ATOM 666 O O . ILE A 1 88 ? 14.663 -8.611 6.408 1.00 90.12 88 ILE A O 1
ATOM 670 N N . ASN A 1 89 ? 12.451 -8.234 6.261 1.00 95.69 89 ASN A N 1
ATOM 671 C CA . ASN A 1 89 ? 12.411 -8.172 4.812 1.00 95.69 89 ASN A CA 1
ATOM 672 C C . ASN A 1 89 ? 12.707 -6.749 4.327 1.00 95.69 89 ASN A C 1
ATOM 674 O O . ASN A 1 89 ? 11.808 -5.955 4.068 1.00 95.69 89 ASN A O 1
ATOM 678 N N . LEU A 1 90 ? 13.995 -6.471 4.124 1.00 95.81 90 LEU A N 1
ATOM 679 C CA . LEU A 1 90 ? 14.470 -5.157 3.697 1.00 95.81 90 LEU A CA 1
ATOM 680 C C . LEU A 1 90 ? 13.853 -4.675 2.372 1.00 95.81 90 LEU A C 1
ATOM 682 O O . LEU A 1 90 ? 13.752 -3.471 2.160 1.00 95.81 90 LEU A O 1
ATOM 686 N N . LEU A 1 91 ? 13.454 -5.579 1.468 1.00 97.94 91 LEU A N 1
ATOM 687 C CA . LEU A 1 91 ? 12.778 -5.169 0.232 1.00 97.94 91 LEU A CA 1
ATOM 688 C C . LEU A 1 91 ? 11.399 -4.589 0.540 1.00 97.94 91 LEU A C 1
ATOM 690 O O . LEU A 1 91 ? 11.052 -3.545 0.001 1.00 97.94 91 LEU A O 1
ATOM 694 N N . SER A 1 92 ? 10.652 -5.229 1.435 1.00 98.06 92 SER A N 1
ATOM 695 C CA . SER A 1 92 ? 9.354 -4.741 1.898 1.00 98.06 92 SER A CA 1
ATOM 696 C C . SER A 1 92 ? 9.485 -3.438 2.670 1.00 98.06 92 SER A C 1
ATOM 698 O O . SER A 1 92 ? 8.711 -2.525 2.418 1.00 98.06 92 SER A O 1
ATOM 700 N N . ASP A 1 93 ? 10.497 -3.310 3.530 1.00 95.00 93 ASP A N 1
ATOM 701 C CA . ASP A 1 93 ? 10.735 -2.080 4.295 1.00 95.00 93 ASP A CA 1
ATOM 702 C C . ASP A 1 93 ? 11.084 -0.901 3.376 1.00 95.00 93 ASP A C 1
ATOM 704 O O . ASP A 1 93 ? 10.577 0.207 3.544 1.00 95.00 93 ASP A O 1
ATOM 708 N N . LEU A 1 94 ? 11.936 -1.131 2.370 1.00 97.06 94 LEU A N 1
ATOM 709 C CA . LEU A 1 94 ? 12.262 -0.113 1.370 1.00 97.06 94 LEU A CA 1
ATOM 710 C C . LEU A 1 94 ? 11.058 0.211 0.481 1.00 97.06 94 LEU A C 1
ATOM 712 O O . LEU A 1 94 ? 10.868 1.373 0.126 1.00 97.06 94 LEU A O 1
ATOM 716 N N . ASN A 1 95 ? 10.249 -0.794 0.134 1.00 98.50 95 ASN A N 1
ATOM 717 C CA . ASN A 1 95 ? 9.016 -0.587 -0.610 1.00 98.50 95 ASN A CA 1
ATOM 718 C C . ASN A 1 95 ? 8.026 0.255 0.194 1.00 98.50 95 ASN A C 1
ATOM 720 O O . ASN A 1 95 ? 7.530 1.226 -0.347 1.00 98.50 95 ASN A O 1
ATOM 724 N N . ALA A 1 96 ? 7.807 -0.045 1.474 1.00 96.62 96 ALA A N 1
ATOM 725 C CA . ALA A 1 96 ? 6.946 0.727 2.369 1.00 96.62 96 ALA A CA 1
ATOM 726 C C . ALA A 1 96 ? 7.466 2.159 2.578 1.00 96.62 96 ALA A C 1
ATOM 728 O O . ALA A 1 96 ? 6.698 3.116 2.546 1.00 96.62 96 ALA A O 1
ATOM 729 N N . ALA A 1 97 ? 8.784 2.348 2.704 1.00 93.56 97 ALA A N 1
ATOM 730 C CA . ALA A 1 97 ? 9.377 3.683 2.787 1.00 93.56 97 ALA A CA 1
ATOM 731 C C . ALA A 1 97 ? 9.123 4.525 1.524 1.00 93.56 97 ALA A C 1
ATOM 733 O O . ALA A 1 97 ? 8.946 5.738 1.618 1.00 93.56 97 ALA A O 1
ATOM 734 N N . LEU A 1 98 ? 9.103 3.898 0.343 1.00 94.75 98 LEU A N 1
ATOM 735 C CA . LEU A 1 98 ? 8.699 4.561 -0.897 1.00 94.75 98 LEU A CA 1
ATOM 736 C C . LEU A 1 98 ? 7.173 4.666 -1.009 1.00 94.75 98 LEU A C 1
ATOM 738 O O . LEU A 1 98 ? 6.682 5.697 -1.455 1.00 94.75 98 LEU A O 1
ATOM 742 N N . GLY A 1 99 ? 6.422 3.683 -0.522 1.00 96.62 99 GLY A N 1
ATOM 743 C CA . GLY A 1 99 ? 4.964 3.693 -0.429 1.00 96.62 99 GLY A CA 1
ATOM 744 C C . GLY A 1 99 ? 4.442 4.813 0.466 1.00 96.62 99 GLY A C 1
ATOM 745 O O . GLY A 1 99 ? 3.383 5.361 0.210 1.00 96.62 99 GLY A O 1
ATOM 746 N N . PHE A 1 100 ? 5.229 5.292 1.432 1.00 92.44 100 PHE A N 1
ATOM 747 C CA . PHE A 1 100 ? 4.940 6.549 2.128 1.00 92.44 100 PHE A CA 1
ATOM 748 C C . PHE A 1 100 ? 4.756 7.742 1.164 1.00 92.44 100 PHE A C 1
ATOM 750 O O . PHE A 1 100 ? 3.953 8.639 1.398 1.00 92.44 100 PHE A O 1
ATOM 757 N N . ILE A 1 101 ? 5.506 7.765 0.065 1.00 88.88 101 ILE A N 1
ATOM 758 C CA . ILE A 1 101 ? 5.436 8.816 -0.954 1.00 88.88 101 ILE A CA 1
ATOM 759 C C . ILE A 1 101 ? 4.351 8.491 -1.975 1.00 88.88 101 ILE A C 1
ATOM 761 O O . ILE A 1 101 ? 3.508 9.338 -2.250 1.00 88.88 101 ILE A O 1
ATOM 765 N N . TYR A 1 102 ? 4.434 7.289 -2.554 1.00 92.69 102 TYR A N 1
ATOM 766 C CA . TYR A 1 102 ? 3.662 6.879 -3.727 1.00 92.69 102 TYR A CA 1
ATOM 767 C C . TYR A 1 102 ? 2.227 6.480 -3.396 1.00 92.69 102 TYR A C 1
ATOM 769 O O . TYR A 1 102 ? 1.378 6.621 -4.262 1.00 92.69 102 TYR A O 1
ATOM 777 N N . GLU A 1 103 ? 1.963 6.051 -2.160 1.00 96.50 103 GLU A N 1
ATOM 778 C CA . GLU A 1 103 ? 0.663 5.526 -1.723 1.00 96.50 103 GLU A CA 1
ATOM 779 C C . GLU A 1 103 ? 0.094 6.390 -0.587 1.00 96.50 103 GLU A C 1
ATOM 781 O O . GLU A 1 103 ? -0.947 7.034 -0.715 1.00 96.50 103 GLU A O 1
ATOM 786 N N . HIS A 1 104 ? 0.827 6.510 0.528 1.00 95.44 104 HIS A N 1
ATOM 787 C CA . HIS A 1 104 ? 0.357 7.273 1.685 1.00 95.44 104 HIS A CA 1
ATOM 788 C C . HIS A 1 104 ? 0.202 8.756 1.362 1.00 95.44 104 HIS A C 1
ATOM 790 O O . HIS A 1 104 ? -0.726 9.406 1.838 1.00 95.44 104 HIS A O 1
ATOM 796 N N . GLY A 1 105 ? 1.107 9.306 0.552 1.00 90.19 105 GLY A N 1
ATOM 797 C CA . GLY A 1 105 ? 1.080 10.698 0.131 1.00 90.19 105 GLY A CA 1
ATOM 798 C C . GLY A 1 105 ? -0.005 11.010 -0.897 1.00 90.19 105 GLY A C 1
ATOM 799 O O . GLY A 1 105 ? -0.347 12.172 -1.051 1.00 90.19 105 GLY A O 1
ATOM 800 N N . THR A 1 106 ? -0.591 10.035 -1.586 1.00 91.81 106 THR A N 1
ATOM 801 C CA . THR A 1 106 ? -1.371 10.266 -2.819 1.00 91.81 106 THR A CA 1
ATOM 802 C C . THR A 1 106 ? -2.861 9.950 -2.680 1.00 91.81 106 THR A C 1
ATOM 804 O O . THR A 1 106 ? -3.601 10.067 -3.653 1.00 91.81 106 THR A O 1
ATOM 807 N N . TYR A 1 107 ? -3.372 9.666 -1.475 1.00 93.75 107 TYR A N 1
ATOM 808 C CA . TYR A 1 107 ? -4.808 9.394 -1.285 1.00 93.75 107 TYR A CA 1
ATOM 809 C C . TYR A 1 107 ? -5.736 10.450 -1.898 1.00 93.75 107 TYR A C 1
ATOM 811 O O . TYR A 1 107 ? -6.791 10.115 -2.432 1.00 93.75 107 TYR A O 1
ATOM 819 N N . LEU A 1 108 ? -5.376 11.737 -1.815 1.00 91.00 108 LEU A N 1
ATOM 820 C CA . LEU A 1 108 ? -6.229 12.799 -2.352 1.00 91.00 108 LEU A CA 1
ATOM 821 C C . LEU A 1 108 ? -6.235 12.858 -3.887 1.00 91.00 108 LEU A C 1
ATOM 823 O O . LEU A 1 108 ? -7.175 13.423 -4.445 1.00 91.00 108 LEU A O 1
ATOM 827 N N . SER A 1 109 ? -5.238 12.278 -4.561 1.00 90.12 109 SER A N 1
ATOM 828 C CA . SER A 1 109 ? -5.206 12.151 -6.024 1.00 90.12 109 SER A CA 1
ATOM 829 C C . SER A 1 109 ? -5.891 10.885 -6.543 1.00 90.12 109 SER A C 1
ATOM 831 O O . SER A 1 109 ? -6.014 10.737 -7.757 1.00 90.12 109 SER A O 1
ATOM 833 N N . LEU A 1 110 ? -6.385 10.004 -5.663 1.00 92.94 110 LEU A N 1
ATOM 834 C CA . LEU A 1 110 ? -7.092 8.793 -6.075 1.00 92.94 110 LEU A CA 1
ATOM 835 C C . LEU A 1 110 ? -8.318 9.109 -6.935 1.00 92.94 110 LEU A C 1
ATOM 837 O O . LEU A 1 110 ? -9.161 9.958 -6.623 1.00 92.94 110 LEU A O 1
ATOM 841 N N . THR A 1 111 ? -8.455 8.355 -8.016 1.00 93.00 111 THR A N 1
ATOM 842 C CA . THR A 1 111 ? -9.599 8.437 -8.913 1.00 93.00 111 THR A CA 1
ATOM 843 C C . THR A 1 111 ? -10.836 7.768 -8.302 1.00 93.00 111 THR A C 1
ATOM 845 O O . THR A 1 111 ? -10.733 6.817 -7.520 1.00 93.00 111 THR A O 1
ATOM 848 N N . PRO A 1 112 ? -12.053 8.177 -8.709 1.00 95.19 112 PRO A N 1
ATOM 849 C CA . PRO A 1 112 ? -13.272 7.475 -8.312 1.00 95.19 112 PRO A CA 1
ATOM 850 C C . PRO A 1 112 ? -13.276 5.990 -8.700 1.00 95.19 112 PRO A C 1
ATOM 852 O O . PRO A 1 112 ? -13.911 5.190 -8.019 1.00 95.19 112 PRO A O 1
ATOM 855 N N . GLU A 1 113 ? -12.585 5.627 -9.785 1.00 95.94 113 GLU A N 1
ATOM 856 C CA . GLU A 1 113 ? -12.474 4.241 -10.240 1.00 95.94 113 GLU A CA 1
ATOM 857 C C . GLU A 1 113 ? -11.621 3.408 -9.278 1.00 95.94 113 GLU A C 1
ATOM 859 O O . GLU A 1 113 ? -12.093 2.362 -8.833 1.00 95.94 113 GLU A O 1
ATOM 864 N N . GLN A 1 114 ? -10.446 3.908 -8.876 1.00 95.69 114 GLN A N 1
ATOM 865 C CA . GLN A 1 114 ? -9.586 3.268 -7.869 1.00 95.69 114 GLN A CA 1
ATOM 866 C C . GLN A 1 114 ? -10.340 3.047 -6.548 1.00 95.69 114 GLN A C 1
ATOM 868 O O . GLN A 1 114 ? -10.331 1.942 -6.011 1.00 95.69 114 GLN A O 1
ATOM 873 N N . ILE A 1 115 ? -11.090 4.050 -6.075 1.00 95.81 115 ILE A N 1
ATOM 874 C CA . ILE A 1 115 ? -11.909 3.927 -4.856 1.00 95.81 115 ILE A CA 1
ATOM 875 C C . ILE A 1 115 ? -13.029 2.891 -5.044 1.00 95.81 115 ILE A C 1
ATOM 877 O O . ILE A 1 115 ? -13.278 2.075 -4.161 1.00 95.81 115 ILE A O 1
ATOM 881 N N . SER A 1 116 ? -13.709 2.890 -6.195 1.00 96.19 116 SER A N 1
ATOM 882 C CA . SER A 1 116 ? -14.816 1.957 -6.460 1.00 96.19 116 SER A CA 1
ATOM 883 C C . SER A 1 116 ? -14.378 0.503 -6.653 1.00 96.19 116 SER A C 1
ATOM 885 O O . SER A 1 116 ? -15.172 -0.407 -6.419 1.00 96.19 116 SER A O 1
ATOM 887 N N . ASN A 1 117 ? -13.130 0.297 -7.077 1.00 97.12 117 ASN A N 1
ATOM 888 C CA . ASN A 1 117 ? -12.519 -1.014 -7.275 1.00 97.12 117 ASN A CA 1
ATOM 889 C C . ASN A 1 117 ? -11.768 -1.507 -6.028 1.00 97.12 117 ASN A C 1
ATOM 891 O O . ASN A 1 117 ? -11.159 -2.577 -6.082 1.00 97.12 117 ASN A O 1
ATOM 895 N N . ALA A 1 118 ? -11.811 -0.758 -4.919 1.00 98.25 118 ALA A N 1
ATOM 896 C CA . ALA A 1 118 ? -11.189 -1.171 -3.673 1.00 98.25 118 ALA A CA 1
ATOM 897 C C . ALA A 1 118 ? -11.748 -2.524 -3.198 1.00 98.25 118 ALA A C 1
ATOM 899 O O . ALA A 1 118 ? -12.949 -2.807 -3.259 1.00 98.25 118 ALA A O 1
ATOM 900 N N . ILE A 1 119 ? -10.851 -3.377 -2.723 1.00 98.44 119 ILE A N 1
ATOM 901 C CA . ILE A 1 119 ? -11.142 -4.730 -2.270 1.00 98.44 119 ILE A CA 1
ATOM 902 C C . ILE A 1 119 ? -11.613 -4.651 -0.823 1.00 98.44 119 ILE A C 1
ATOM 904 O O . ILE A 1 119 ? -10.837 -4.312 0.066 1.00 98.44 119 ILE A O 1
ATOM 908 N N . GLN A 1 120 ? -12.873 -5.002 -0.566 1.00 97.94 120 GLN A N 1
ATOM 909 C CA . GLN A 1 120 ? -13.352 -5.149 0.806 1.00 97.94 120 GLN A CA 1
ATOM 910 C C . GLN A 1 120 ? -12.663 -6.350 1.472 1.00 97.94 120 GLN A C 1
ATOM 912 O O . GLN A 1 120 ? -12.775 -7.484 0.996 1.00 97.94 120 GLN A O 1
ATOM 917 N N . LEU A 1 121 ? -11.944 -6.093 2.562 1.00 97.62 121 LEU A N 1
ATOM 918 C CA . LEU A 1 121 ? -11.218 -7.099 3.327 1.00 97.62 121 LEU A CA 1
ATOM 919 C C . LEU A 1 121 ? -12.160 -7.869 4.268 1.00 97.62 121 LEU A C 1
ATOM 921 O O . LEU A 1 121 ? -13.170 -7.320 4.718 1.00 97.62 121 LEU A O 1
ATOM 925 N N . PRO A 1 122 ? -11.855 -9.144 4.574 1.00 96.50 122 PRO A N 1
ATOM 926 C CA . PRO A 1 122 ? -12.640 -9.919 5.523 1.00 96.50 122 PRO A CA 1
ATOM 927 C C . PRO A 1 122 ? -12.487 -9.379 6.946 1.00 96.50 122 PRO A C 1
ATOM 929 O O . PRO A 1 122 ? -11.466 -8.793 7.311 1.00 96.50 122 PRO A O 1
ATOM 932 N N . THR A 1 123 ? -13.504 -9.639 7.757 1.00 96.56 123 THR A N 1
ATOM 933 C CA . THR A 1 123 ? -13.556 -9.297 9.178 1.00 96.56 123 THR A CA 1
ATOM 934 C C . THR A 1 123 ? -13.968 -10.515 9.995 1.00 96.56 123 THR A C 1
ATOM 936 O O . THR A 1 123 ? -14.653 -11.415 9.499 1.00 96.56 123 THR A O 1
ATOM 939 N N . SER A 1 124 ? -13.583 -10.530 11.268 1.00 93.88 124 SER A N 1
ATOM 940 C CA . SER A 1 124 ? -13.762 -11.669 12.171 1.00 93.88 124 SER A CA 1
ATOM 941 C C . SER A 1 124 ? -15.231 -12.012 12.445 1.00 93.88 124 SER A C 1
ATOM 943 O O . SER A 1 124 ? -15.572 -13.160 12.754 1.00 93.88 124 SER A O 1
ATOM 945 N N . ALA A 1 125 ? -16.120 -11.030 12.285 1.00 89.94 125 ALA A N 1
ATOM 946 C CA . ALA A 1 125 ? -17.567 -11.175 12.339 1.00 89.94 125 ALA A CA 1
ATOM 947 C C . ALA A 1 125 ? -18.227 -10.559 11.097 1.00 89.94 125 ALA A C 1
ATOM 949 O O . ALA A 1 125 ? -17.703 -9.624 10.495 1.00 89.94 125 ALA A O 1
ATOM 950 N N . ALA A 1 126 ? -19.403 -11.074 10.724 1.00 76.56 126 ALA A N 1
ATOM 951 C CA . ALA A 1 126 ? -20.156 -10.604 9.557 1.00 76.56 126 ALA A CA 1
ATOM 952 C C . ALA A 1 126 ? -20.940 -9.300 9.812 1.00 76.56 126 ALA A C 1
ATOM 954 O O . ALA A 1 126 ? -21.442 -8.697 8.868 1.00 76.56 126 ALA A O 1
ATOM 955 N N . ASP A 1 127 ? -21.090 -8.902 11.075 1.00 76.56 127 ASP A N 1
ATOM 956 C CA . ASP A 1 127 ? -21.881 -7.764 11.551 1.00 76.56 127 ASP A CA 1
ATOM 957 C C . ASP A 1 127 ? -21.029 -6.700 12.268 1.00 76.56 127 ASP A C 1
ATOM 959 O O . ASP A 1 127 ? -21.527 -5.954 13.110 1.00 76.56 127 ASP A O 1
ATOM 963 N N . THR A 1 128 ? -19.746 -6.617 11.907 1.00 85.56 128 THR A N 1
ATOM 964 C CA . THR A 1 128 ? -18.860 -5.498 12.265 1.00 85.56 128 THR A CA 1
ATOM 965 C C . THR A 1 128 ? -19.463 -4.157 11.826 1.00 85.56 128 THR A C 1
ATOM 967 O O . THR A 1 128 ? -20.082 -4.052 10.765 1.00 85.56 128 THR A O 1
ATOM 970 N N . MET A 1 129 ? -19.271 -3.113 12.641 1.00 90.44 129 MET A N 1
ATOM 971 C CA . MET A 1 129 ? -19.656 -1.743 12.277 1.00 90.44 129 MET A CA 1
ATOM 972 C C . MET A 1 129 ? -18.663 -1.100 11.301 1.00 90.44 129 MET A C 1
ATOM 974 O O . MET A 1 129 ? -18.938 -0.029 10.764 1.00 90.44 129 MET A O 1
ATOM 978 N N . VAL A 1 130 ? -17.514 -1.735 11.081 1.00 96.06 130 VAL A N 1
ATOM 979 C CA . VAL A 1 130 ? -16.413 -1.188 10.294 1.00 96.06 130 VAL A CA 1
ATOM 980 C C . VAL A 1 130 ? -16.176 -2.014 9.043 1.00 96.06 130 VAL A C 1
ATOM 982 O O . VAL A 1 130 ? -16.032 -3.238 9.112 1.00 96.06 130 VAL A O 1
ATOM 985 N N . ASN A 1 131 ? -16.109 -1.325 7.908 1.00 97.31 131 ASN A N 1
ATOM 986 C CA . ASN A 1 131 ? -15.662 -1.887 6.644 1.00 97.31 131 ASN A CA 1
ATOM 987 C C . ASN A 1 131 ? -14.214 -1.471 6.389 1.00 97.31 131 ASN A C 1
ATOM 989 O O . ASN A 1 131 ? -13.880 -0.291 6.487 1.00 97.31 131 ASN A O 1
ATOM 993 N N . TYR A 1 132 ? -13.385 -2.433 5.999 1.00 98.19 132 TYR A N 1
ATOM 994 C CA . TYR A 1 132 ? -12.000 -2.200 5.608 1.00 98.19 132 TYR A CA 1
ATOM 995 C C . TYR A 1 132 ? -11.862 -2.438 4.109 1.00 98.19 132 TYR A C 1
ATOM 997 O O . TYR A 1 132 ? -12.278 -3.483 3.606 1.00 98.19 132 TYR A O 1
ATOM 1005 N N . TYR A 1 133 ? -11.276 -1.481 3.403 1.00 98.56 133 TYR A N 1
ATOM 1006 C CA . TYR A 1 133 ? -11.076 -1.523 1.963 1.00 98.56 133 TYR A CA 1
ATOM 1007 C C . TYR A 1 133 ? -9.597 -1.341 1.639 1.00 98.56 133 TYR A C 1
ATOM 1009 O O . TYR A 1 133 ? -8.977 -0.368 2.062 1.00 98.56 133 TYR A O 1
ATOM 1017 N N . MET A 1 134 ? -9.052 -2.264 0.855 1.00 98.75 134 MET A N 1
ATOM 1018 C CA . MET A 1 134 ? -7.708 -2.169 0.300 1.00 98.75 134 MET A CA 1
ATOM 1019 C C . MET A 1 134 ? -7.782 -1.634 -1.129 1.00 98.75 134 MET A C 1
ATOM 1021 O O . MET A 1 134 ? -8.474 -2.209 -1.967 1.00 98.75 134 MET A O 1
ATOM 1025 N N . ILE A 1 135 ? -7.083 -0.546 -1.417 1.00 98.56 135 ILE A N 1
ATOM 1026 C CA . ILE A 1 135 ? -6.939 0.027 -2.755 1.00 98.56 135 ILE A CA 1
ATOM 1027 C C . ILE A 1 135 ? -5.652 -0.561 -3.347 1.00 98.56 135 ILE A C 1
ATOM 1029 O O . ILE A 1 135 ? -4.578 -0.256 -2.832 1.00 98.56 135 ILE A O 1
ATOM 1033 N N . PRO A 1 136 ? -5.732 -1.427 -4.373 1.00 97.81 136 PRO A N 1
ATOM 1034 C CA . PRO A 1 136 ? -4.544 -2.065 -4.937 1.00 97.81 136 PRO A CA 1
ATOM 1035 C C . PRO A 1 136 ? -3.597 -1.049 -5.577 1.00 97.81 136 PRO A C 1
ATOM 1037 O O . PRO A 1 136 ? -4.054 -0.141 -6.274 1.00 97.81 136 PRO A O 1
ATOM 1040 N N . ALA A 1 137 ? -2.294 -1.249 -5.396 1.00 96.00 137 ALA A N 1
ATOM 1041 C CA . ALA A 1 137 ? -1.275 -0.373 -5.961 1.00 96.00 137 ALA A CA 1
ATOM 1042 C C . ALA A 1 137 ? -1.109 -0.639 -7.467 1.00 96.00 137 ALA A C 1
ATOM 1044 O O . ALA A 1 137 ? -0.924 -1.784 -7.898 1.00 96.00 137 ALA A O 1
ATOM 1045 N N . GLU A 1 138 ? -1.139 0.414 -8.290 1.00 93.31 138 GLU A N 1
ATOM 1046 C CA . GLU A 1 138 ? -0.982 0.291 -9.750 1.00 93.31 138 GLU A CA 1
ATOM 1047 C C . GLU A 1 138 ? 0.457 -0.043 -10.167 1.00 93.31 138 GLU A C 1
ATOM 1049 O O . GLU A 1 138 ? 0.699 -0.611 -11.238 1.00 93.31 138 GLU A O 1
ATOM 1054 N N . SER A 1 139 ? 1.420 0.273 -9.306 1.00 95.00 139 SER A N 1
ATOM 1055 C CA . SER A 1 139 ? 2.833 -0.036 -9.473 1.00 95.00 139 SER A CA 1
ATOM 1056 C C . SER A 1 139 ? 3.451 -0.541 -8.172 1.00 95.00 139 SER A C 1
ATOM 1058 O O . SER A 1 139 ? 2.791 -0.660 -7.146 1.00 95.00 139 SER A O 1
ATOM 1060 N N . LEU A 1 140 ? 4.708 -0.978 -8.236 1.00 97.81 140 LEU A N 1
ATOM 1061 C CA . LEU A 1 140 ? 5.480 -1.357 -7.062 1.00 97.81 140 LEU A CA 1
ATOM 1062 C C . LEU A 1 140 ? 6.336 -0.149 -6.647 1.00 97.81 140 LEU A C 1
ATOM 1064 O O . LEU A 1 140 ? 7.309 0.135 -7.361 1.00 97.81 140 LEU A O 1
ATOM 1068 N N . PRO A 1 141 ? 6.051 0.520 -5.508 1.00 97.56 141 PRO A N 1
ATOM 1069 C CA . PRO A 1 141 ? 6.751 1.743 -5.101 1.00 97.56 141 PRO A CA 1
ATOM 1070 C C . PRO A 1 141 ? 8.278 1.623 -5.118 1.00 97.56 141 PRO A C 1
ATOM 1072 O O . PRO A 1 141 ? 8.987 2.555 -5.501 1.00 97.56 141 PRO A O 1
ATOM 1075 N N . LEU A 1 142 ? 8.812 0.448 -4.761 1.00 97.81 142 LEU A N 1
ATOM 1076 C CA . LEU A 1 142 ? 10.247 0.158 -4.783 1.00 97.81 142 LEU A CA 1
ATOM 1077 C C . LEU A 1 142 ? 10.887 0.326 -6.166 1.00 97.81 142 LEU A C 1
ATOM 1079 O O . LEU A 1 142 ? 12.059 0.699 -6.270 1.00 97.81 142 LEU A O 1
ATOM 1083 N N . LEU A 1 143 ? 10.141 0.019 -7.224 1.00 97.50 143 LEU A N 1
ATOM 1084 C CA . LEU A 1 143 ? 10.630 0.046 -8.595 1.00 97.50 143 LEU A CA 1
ATOM 1085 C C . LEU A 1 143 ? 10.217 1.307 -9.351 1.00 97.50 143 LEU A C 1
ATOM 1087 O O . LEU A 1 143 ? 10.837 1.601 -10.370 1.00 97.50 143 LEU A O 1
ATOM 1091 N N . ASP A 1 144 ? 9.254 2.092 -8.873 1.00 94.81 144 ASP A N 1
ATOM 1092 C CA . ASP A 1 144 ? 8.825 3.310 -9.568 1.00 94.81 144 ASP A CA 1
ATOM 1093 C C . ASP A 1 144 ? 9.954 4.303 -9.894 1.00 94.81 144 ASP A C 1
ATOM 1095 O O . ASP A 1 144 ? 10.002 4.783 -11.031 1.00 94.81 144 ASP A O 1
ATOM 1099 N N . PRO A 1 145 ? 10.958 4.541 -9.022 1.00 92.56 145 PRO A N 1
ATOM 1100 C CA . PRO A 1 145 ? 12.100 5.387 -9.374 1.00 92.56 145 PRO A CA 1
ATOM 1101 C C . PRO A 1 145 ? 12.873 4.925 -10.621 1.00 92.56 145 PRO A C 1
ATOM 1103 O O . PRO A 1 145 ? 13.506 5.739 -11.297 1.00 92.56 145 PRO A O 1
ATOM 1106 N N . LEU A 1 146 ? 12.837 3.631 -10.957 1.00 93.38 146 LEU A N 1
ATOM 1107 C CA . LEU A 1 146 ? 13.489 3.078 -12.148 1.00 93.38 146 LEU A CA 1
ATOM 1108 C C . LEU A 1 146 ? 12.858 3.606 -13.441 1.00 93.38 146 LEU A C 1
ATOM 1110 O O . LEU A 1 146 ? 13.564 3.818 -14.431 1.00 93.38 146 LEU A O 1
ATOM 1114 N N . ARG A 1 147 ? 11.549 3.883 -13.420 1.00 92.44 147 ARG A N 1
ATOM 1115 C CA . ARG A 1 147 ? 10.757 4.364 -14.566 1.00 92.44 147 ARG A CA 1
ATOM 1116 C C . ARG A 1 147 ? 11.128 5.789 -14.984 1.00 92.44 147 ARG A C 1
ATOM 1118 O O . ARG A 1 147 ? 10.796 6.214 -16.089 1.00 92.44 147 ARG A O 1
ATOM 1125 N N . LEU A 1 148 ? 11.898 6.499 -14.156 1.00 90.38 148 LEU A N 1
ATOM 1126 C CA . LEU A 1 148 ? 12.476 7.807 -14.475 1.00 90.38 148 LEU A CA 1
ATOM 1127 C C . LEU A 1 148 ? 13.637 7.730 -15.477 1.00 90.38 148 LEU A C 1
ATOM 1129 O O . LEU A 1 148 ? 14.018 8.750 -16.056 1.00 90.38 148 LEU A O 1
ATOM 1133 N N . ILE A 1 149 ? 14.224 6.547 -15.697 1.00 90.88 149 ILE A N 1
ATOM 1134 C CA . ILE A 1 149 ? 15.280 6.361 -16.696 1.00 90.88 149 ILE A CA 1
ATOM 1135 C C . ILE A 1 149 ? 14.645 6.382 -18.096 1.00 90.88 149 ILE A C 1
ATOM 1137 O O . ILE A 1 149 ? 13.857 5.490 -18.418 1.00 90.88 149 ILE A O 1
ATOM 1141 N N . PRO A 1 150 ? 15.005 7.330 -18.983 1.00 89.88 150 PRO A N 1
ATOM 1142 C CA . PRO A 1 150 ? 14.406 7.400 -20.309 1.00 89.88 150 PRO A CA 1
ATOM 1143 C C . PRO A 1 150 ? 14.647 6.118 -21.106 1.00 89.88 150 PRO A C 1
ATOM 1145 O O . PRO A 1 150 ? 15.769 5.604 -21.126 1.00 89.88 150 PRO A O 1
ATOM 1148 N N . ILE A 1 151 ? 13.615 5.656 -21.817 1.00 90.12 151 ILE A N 1
ATOM 1149 C CA . ILE A 1 151 ? 13.621 4.503 -22.734 1.00 90.12 151 ILE A CA 1
ATOM 1150 C C . ILE A 1 151 ? 13.783 3.150 -22.026 1.00 90.12 151 ILE A C 1
ATOM 1152 O O . ILE A 1 151 ? 13.028 2.228 -22.304 1.00 90.12 151 ILE A O 1
ATOM 1156 N N . LEU A 1 152 ? 14.761 3.004 -21.129 1.00 93.19 152 LEU A N 1
ATOM 1157 C CA . LEU A 1 152 ? 15.059 1.735 -20.459 1.00 93.19 152 LEU A CA 1
ATOM 1158 C C . LEU A 1 152 ? 14.338 1.558 -19.121 1.00 93.19 152 LEU A C 1
ATOM 1160 O O . LEU A 1 152 ? 14.264 0.431 -18.648 1.00 93.19 152 LEU A O 1
ATOM 1164 N N . GLY A 1 153 ? 13.811 2.625 -18.517 1.00 94.38 153 GLY A N 1
ATOM 1165 C CA . GLY A 1 153 ? 13.175 2.565 -17.202 1.00 94.38 153 GLY A CA 1
ATOM 1166 C C . GLY A 1 153 ? 11.972 1.630 -17.157 1.00 94.38 153 GLY A C 1
ATOM 1167 O O . GLY A 1 153 ? 11.955 0.723 -16.333 1.00 94.38 153 GLY A O 1
ATOM 1168 N N . GLN A 1 154 ? 11.016 1.799 -18.078 1.00 95.31 154 GLN A N 1
ATOM 1169 C CA . GLN A 1 154 ? 9.827 0.942 -18.153 1.00 95.31 154 GLN A CA 1
ATOM 1170 C C . GLN A 1 154 ? 10.178 -0.525 -18.478 1.00 95.31 154 GLN A C 1
ATOM 1172 O O . GLN A 1 154 ? 9.806 -1.379 -17.682 1.00 95.31 154 GLN A O 1
ATOM 1177 N N . PRO A 1 155 ? 11.001 -0.844 -19.504 1.00 97.50 155 PRO A N 1
ATOM 1178 C CA . PRO A 1 155 ? 11.442 -2.224 -19.713 1.00 97.50 155 PRO A CA 1
ATOM 1179 C C . PRO A 1 155 ? 12.104 -2.847 -18.477 1.00 97.50 155 PRO A C 1
ATOM 1181 O O . PRO A 1 155 ? 11.819 -3.985 -18.121 1.00 97.50 155 PRO A O 1
ATOM 1184 N N . LEU A 1 156 ? 13.013 -2.128 -17.807 1.00 97.88 156 LEU A N 1
ATOM 1185 C CA . LEU A 1 156 ? 13.686 -2.664 -16.621 1.00 97.88 156 LEU A CA 1
ATOM 1186 C C . LEU A 1 156 ? 12.729 -2.827 -15.433 1.00 97.88 156 LEU A C 1
ATOM 1188 O O . LEU A 1 156 ? 12.908 -3.765 -14.661 1.00 97.88 156 LEU A O 1
ATOM 1192 N N . TYR A 1 157 ? 11.735 -1.948 -15.294 1.00 97.88 157 TYR A N 1
ATOM 1193 C CA . TYR A 1 157 ? 10.649 -2.109 -14.333 1.00 97.88 157 TYR A CA 1
ATOM 1194 C C . TYR A 1 157 ? 9.885 -3.404 -14.625 1.00 97.88 157 TYR A C 1
ATOM 1196 O O . TYR A 1 157 ? 9.878 -4.295 -13.783 1.00 97.88 157 TYR A O 1
ATOM 1204 N N . ASP A 1 158 ? 9.374 -3.573 -15.844 1.00 98.12 158 ASP A N 1
ATOM 1205 C CA . ASP A 1 158 ? 8.558 -4.730 -16.229 1.00 98.12 158 ASP A CA 1
ATOM 1206 C C . ASP A 1 158 ? 9.339 -6.055 -16.215 1.00 98.12 158 ASP A C 1
ATOM 1208 O O . ASP A 1 158 ? 8.757 -7.124 -16.028 1.00 98.12 158 ASP A O 1
ATOM 1212 N N . LEU A 1 159 ? 10.669 -5.997 -16.356 1.00 98.62 159 LEU A N 1
ATOM 1213 C CA . LEU A 1 159 ? 11.566 -7.137 -16.154 1.00 98.62 159 LEU A CA 1
ATOM 1214 C C . LEU A 1 159 ? 11.620 -7.597 -14.694 1.00 98.62 159 LEU A C 1
ATOM 1216 O O . LEU A 1 159 ? 11.685 -8.797 -14.433 1.00 98.62 159 LEU A O 1
ATOM 1220 N N . LEU A 1 160 ? 11.702 -6.647 -13.763 1.00 98.62 160 LEU A N 1
ATOM 1221 C CA . LEU A 1 160 ? 11.986 -6.907 -12.351 1.00 98.62 160 LEU A CA 1
ATOM 1222 C C . LEU A 1 160 ? 10.719 -7.049 -11.513 1.00 98.62 160 LEU A C 1
ATOM 1224 O O . LEU A 1 160 ? 10.750 -7.724 -10.483 1.00 98.62 160 LEU A O 1
ATOM 1228 N N . GLU A 1 161 ? 9.636 -6.402 -11.929 1.00 98.56 161 GLU A N 1
ATOM 1229 C CA . GLU A 1 161 ? 8.421 -6.234 -11.142 1.00 98.56 161 GLU A CA 1
ATOM 1230 C C . GLU A 1 161 ? 7.802 -7.557 -10.680 1.00 98.56 161 GLU A C 1
ATOM 1232 O O . GLU A 1 161 ? 7.596 -7.671 -9.470 1.00 98.56 161 GLU A O 1
ATOM 1237 N N . PRO A 1 162 ? 7.631 -8.595 -11.526 1.00 98.56 162 PRO A N 1
ATOM 1238 C CA . PRO A 1 162 ? 6.889 -9.782 -11.108 1.00 98.56 162 PRO A CA 1
ATOM 1239 C C . PRO A 1 162 ? 7.543 -10.521 -9.935 1.00 98.56 162 PRO A C 1
ATOM 1241 O O . PRO A 1 162 ? 6.882 -10.871 -8.959 1.00 98.56 162 PRO A O 1
ATOM 1244 N N . ASP A 1 163 ? 8.863 -10.718 -9.993 1.00 98.62 163 ASP A N 1
ATOM 1245 C CA . ASP A 1 163 ? 9.606 -11.370 -8.909 1.00 98.62 163 ASP A CA 1
ATOM 1246 C C . ASP A 1 163 ? 9.804 -10.429 -7.718 1.00 98.62 163 ASP A C 1
ATOM 1248 O O . ASP A 1 163 ? 9.720 -10.860 -6.567 1.00 98.62 163 ASP A O 1
ATOM 1252 N N . THR A 1 164 ? 10.055 -9.138 -7.963 1.00 98.69 164 THR A N 1
ATOM 1253 C CA . THR A 1 164 ? 10.268 -8.170 -6.875 1.00 98.69 164 THR A CA 1
ATOM 1254 C C . THR A 1 164 ? 8.995 -7.984 -6.059 1.00 98.69 164 THR A C 1
ATOM 1256 O O . THR A 1 164 ? 9.083 -7.951 -4.835 1.00 98.69 164 THR A O 1
ATOM 1259 N N . ARG A 1 165 ? 7.818 -7.953 -6.697 1.00 98.69 165 ARG A N 1
ATOM 1260 C CA . ARG A 1 165 ? 6.520 -7.898 -6.017 1.00 98.69 165 ARG A CA 1
ATOM 1261 C C . ARG A 1 165 ? 6.328 -9.102 -5.108 1.00 98.69 165 ARG A C 1
ATOM 1263 O O . ARG A 1 165 ? 6.022 -8.919 -3.938 1.00 98.69 165 ARG A O 1
ATOM 1270 N N . ILE A 1 166 ? 6.596 -10.317 -5.595 1.00 98.62 166 ILE A N 1
ATOM 1271 C CA . ILE A 1 166 ? 6.531 -11.530 -4.763 1.00 98.62 166 ILE A CA 1
ATOM 1272 C C . ILE A 1 166 ? 7.453 -11.385 -3.547 1.00 98.62 166 ILE A C 1
ATOM 1274 O O . ILE A 1 166 ? 7.033 -11.623 -2.418 1.00 98.62 166 ILE A O 1
ATOM 1278 N N . LEU A 1 167 ? 8.704 -10.963 -3.754 1.00 98.44 167 LEU A N 1
ATOM 1279 C CA . LEU A 1 167 ? 9.680 -10.806 -2.672 1.00 98.44 167 LEU A CA 1
ATOM 1280 C C . LEU A 1 167 ? 9.301 -9.701 -1.673 1.00 98.44 167 LEU A C 1
ATOM 1282 O O . LEU A 1 167 ? 9.574 -9.853 -0.482 1.00 98.44 167 LEU A O 1
ATOM 1286 N N . VAL A 1 168 ? 8.664 -8.621 -2.128 1.00 98.69 168 VAL A N 1
ATOM 1287 C CA . VAL A 1 168 ? 8.093 -7.566 -1.278 1.00 98.69 168 VAL A CA 1
ATOM 1288 C C . VAL A 1 168 ? 6.886 -8.098 -0.500 1.00 98.69 168 VAL A C 1
ATOM 1290 O O . VAL A 1 168 ? 6.819 -7.907 0.714 1.00 98.69 168 VAL A O 1
ATOM 1293 N N . ASN A 1 169 ? 5.983 -8.839 -1.139 1.00 98.50 169 ASN A N 1
ATOM 1294 C CA . ASN A 1 169 ? 4.790 -9.415 -0.510 1.00 98.50 169 ASN A CA 1
ATOM 1295 C C . ASN A 1 169 ? 5.147 -10.377 0.636 1.00 98.50 169 ASN A C 1
ATOM 1297 O O . ASN A 1 169 ? 4.432 -10.453 1.639 1.00 98.50 169 ASN A O 1
ATOM 1301 N N . LEU A 1 170 ? 6.315 -11.035 0.574 1.00 97.94 170 LEU A N 1
ATOM 1302 C CA . LEU A 1 170 ? 6.799 -11.884 1.671 1.00 97.94 170 LEU A CA 1
ATOM 1303 C C . LEU A 1 170 ? 6.912 -11.128 3.004 1.00 97.94 170 LEU A C 1
ATOM 1305 O O . LEU A 1 170 ? 6.707 -11.730 4.057 1.00 97.94 170 LEU A O 1
ATOM 1309 N N . GLY A 1 171 ? 7.226 -9.826 2.988 1.00 97.44 171 GLY A N 1
ATOM 1310 C CA . GLY A 1 171 ? 7.268 -9.004 4.206 1.00 97.44 171 GLY A CA 1
ATOM 1311 C C . GLY A 1 171 ? 5.895 -8.723 4.812 1.00 97.44 171 GLY A C 1
ATOM 1312 O O . GLY A 1 171 ? 5.811 -8.389 5.989 1.00 97.44 171 GLY A O 1
ATOM 1313 N N . TYR A 1 172 ? 4.826 -8.943 4.053 1.00 97.56 172 TYR A N 1
ATOM 1314 C CA . TYR A 1 172 ? 3.441 -8.887 4.514 1.00 97.56 172 TYR A CA 1
ATOM 1315 C C . TYR A 1 172 ? 2.909 -10.270 4.913 1.00 97.56 172 TYR A C 1
ATOM 1317 O O . TYR A 1 172 ? 1.910 -10.383 5.617 1.00 97.56 172 TYR A O 1
ATOM 1325 N N . GLY A 1 173 ? 3.622 -11.342 4.556 1.00 96.81 173 GLY A N 1
ATOM 1326 C CA . GLY A 1 173 ? 3.221 -12.721 4.842 1.00 96.81 173 GLY A CA 1
ATOM 1327 C C . GLY A 1 173 ? 2.408 -13.374 3.733 1.00 96.81 173 GLY A C 1
ATOM 1328 O O . GLY A 1 173 ? 1.704 -14.343 4.001 1.00 96.81 173 GLY A O 1
ATOM 1329 N N . SER A 1 174 ? 2.505 -12.864 2.506 1.00 96.00 174 SER A N 1
ATOM 1330 C CA . SER A 1 174 ? 1.840 -13.420 1.330 1.00 96.00 174 SER A CA 1
ATOM 1331 C C . SER A 1 174 ? 2.815 -13.529 0.156 1.00 96.00 174 SER A C 1
ATOM 1333 O O . SER A 1 174 ? 3.878 -12.917 0.155 1.00 96.00 174 SER A O 1
ATOM 1335 N N . ILE A 1 175 ? 2.475 -14.335 -0.845 1.00 96.62 175 ILE A N 1
ATOM 1336 C CA . ILE A 1 175 ? 3.139 -14.305 -2.159 1.00 96.62 175 ILE A CA 1
ATOM 1337 C C . ILE A 1 175 ? 2.269 -13.628 -3.224 1.00 96.62 175 ILE A C 1
ATOM 1339 O O . ILE A 1 175 ? 2.783 -13.283 -4.283 1.00 96.62 175 ILE A O 1
ATOM 1343 N N . ASP A 1 176 ? 0.987 -13.400 -2.927 1.00 94.38 176 ASP A N 1
ATOM 1344 C CA . ASP A 1 176 ? -0.010 -12.929 -3.893 1.00 94.38 176 ASP A CA 1
ATOM 1345 C C . ASP A 1 176 ? -0.372 -11.453 -3.696 1.00 94.38 176 ASP A C 1
ATOM 1347 O O . ASP A 1 176 ? -0.629 -10.757 -4.672 1.00 94.38 176 ASP A O 1
ATOM 1351 N N . GLN A 1 177 ? -0.376 -10.969 -2.450 1.00 96.25 177 GLN A N 1
ATOM 1352 C CA . GLN A 1 177 ? -0.904 -9.646 -2.098 1.00 96.25 177 GLN A CA 1
ATOM 1353 C C . GLN A 1 177 ? 0.057 -8.858 -1.202 1.00 96.25 177 GLN A C 1
ATOM 1355 O O . GLN A 1 177 ? 0.806 -9.450 -0.420 1.00 96.25 177 GLN A O 1
ATOM 1360 N N . GLY A 1 178 ? 0.021 -7.534 -1.315 1.00 97.38 178 GLY A N 1
ATOM 1361 C CA . GLY A 1 178 ? 0.897 -6.594 -0.625 1.00 97.38 178 GLY A CA 1
ATOM 1362 C C . GLY A 1 178 ? 0.482 -6.193 0.781 1.00 97.38 178 GLY A C 1
ATOM 1363 O O . GLY A 1 178 ? 1.119 -5.309 1.324 1.00 97.38 178 GLY A O 1
ATOM 1364 N N . TRP A 1 179 ? -0.512 -6.865 1.370 1.00 97.56 179 TRP A N 1
ATOM 1365 C CA . TRP A 1 179 ? -1.003 -6.619 2.729 1.00 97.56 179 TRP A CA 1
ATOM 1366 C C . TRP A 1 179 ? -1.083 -7.901 3.564 1.00 97.56 179 TRP A C 1
ATOM 1368 O O . TRP A 1 179 ? -1.133 -9.032 3.052 1.00 97.56 179 TRP A O 1
ATOM 1378 N N . ALA A 1 180 ? -1.112 -7.737 4.886 1.00 95.25 180 ALA A N 1
ATOM 1379 C CA . ALA A 1 180 ? -1.086 -8.858 5.819 1.00 95.25 180 ALA A CA 1
ATOM 1380 C C . ALA A 1 180 ? -2.358 -9.735 5.741 1.00 95.25 180 ALA A C 1
ATOM 1382 O O . ALA A 1 180 ? -3.474 -9.217 5.816 1.00 95.25 180 ALA A O 1
ATOM 1383 N N . PRO A 1 181 ? -2.233 -11.075 5.636 1.00 94.50 181 PRO A N 1
ATOM 1384 C CA . PRO A 1 181 ? -3.387 -11.966 5.568 1.00 94.50 181 PRO A CA 1
ATOM 1385 C C . PRO A 1 181 ? -4.105 -12.075 6.919 1.00 94.50 181 PRO A C 1
ATOM 1387 O O . PRO A 1 181 ? -3.486 -11.961 7.980 1.00 94.50 181 PRO A O 1
ATOM 1390 N N . GLY A 1 182 ? -5.397 -12.398 6.866 1.00 93.81 182 GLY A N 1
ATOM 1391 C CA . GLY A 1 182 ? -6.269 -12.532 8.032 1.00 93.81 182 GLY A CA 1
ATOM 1392 C C . GLY A 1 182 ? -7.412 -11.525 8.002 1.00 93.81 182 GLY A C 1
ATOM 1393 O O . GLY A 1 182 ? -7.617 -10.839 7.002 1.00 93.81 182 GLY A O 1
ATOM 1394 N N . ASP A 1 183 ? -8.152 -11.469 9.103 1.00 96.69 183 ASP A N 1
ATOM 1395 C CA . ASP A 1 183 ? -9.252 -10.526 9.275 1.00 96.69 183 ASP A CA 1
ATOM 1396 C C . ASP A 1 183 ? -8.697 -9.127 9.601 1.00 96.69 183 ASP A C 1
ATOM 1398 O O . ASP A 1 183 ? -7.812 -8.985 10.449 1.00 96.69 183 ASP A O 1
ATOM 1402 N N . ALA A 1 184 ? -9.187 -8.092 8.915 1.00 96.31 184 ALA A N 1
ATOM 1403 C CA . ALA A 1 184 ? -8.656 -6.726 9.002 1.00 96.31 184 ALA A CA 1
ATOM 1404 C C . ALA A 1 184 ? -8.922 -6.039 10.356 1.00 96.31 184 ALA A C 1
ATOM 1406 O O . ALA A 1 184 ? -8.215 -5.111 10.744 1.00 96.31 184 ALA A O 1
ATOM 1407 N N . ASP A 1 185 ? -9.919 -6.523 11.092 1.00 94.56 185 ASP A N 1
ATOM 1408 C CA . ASP A 1 185 ? -10.369 -6.014 12.385 1.00 94.56 185 ASP A CA 1
ATOM 1409 C C . ASP A 1 185 ? -9.655 -6.680 13.579 1.00 94.56 185 ASP A C 1
ATOM 1411 O O . ASP A 1 185 ? -9.911 -6.329 14.733 1.00 94.56 185 ASP A O 1
ATOM 1415 N N . VAL A 1 186 ? -8.755 -7.637 13.324 1.00 93.25 186 VAL A N 1
ATOM 1416 C CA . VAL A 1 186 ? -8.008 -8.361 14.359 1.00 93.25 186 VAL A CA 1
ATOM 1417 C C . VAL A 1 186 ? -6.591 -7.813 14.472 1.00 93.25 186 VAL A C 1
ATOM 1419 O O . VAL A 1 186 ? -5.824 -7.816 13.512 1.00 93.25 186 VAL A O 1
ATOM 1422 N N . VAL A 1 187 ? -6.219 -7.410 15.690 1.00 91.94 187 VAL A N 1
ATOM 1423 C CA . VAL A 1 187 ? -4.881 -6.888 15.995 1.00 91.94 187 VAL A CA 1
ATOM 1424 C C . VAL A 1 187 ? -3.792 -7.892 15.604 1.00 91.94 187 VAL A C 1
ATOM 1426 O O . VAL A 1 187 ? -3.712 -8.995 16.153 1.00 91.94 187 VAL A O 1
ATOM 1429 N N . SER A 1 188 ? -2.913 -7.479 14.692 1.00 90.94 188 SER A N 1
ATOM 1430 C CA . SER A 1 188 ? -1.798 -8.267 14.172 1.00 90.94 188 SER A CA 1
ATOM 1431 C C . SER A 1 188 ? -0.498 -7.467 14.268 1.00 90.94 188 SER A C 1
ATOM 1433 O O . SER A 1 188 ? -0.238 -6.566 13.477 1.00 90.94 188 SER A O 1
ATOM 1435 N N . THR A 1 189 ? 0.347 -7.827 15.237 1.00 89.62 189 THR A N 1
ATOM 1436 C CA . THR A 1 189 ? 1.651 -7.184 15.468 1.00 89.62 189 THR A CA 1
ATOM 1437 C C . THR A 1 189 ? 2.768 -7.804 14.622 1.00 89.62 189 THR A C 1
ATOM 1439 O O . THR A 1 189 ? 2.567 -8.819 13.942 1.00 89.62 189 THR A O 1
ATOM 1442 N N . SER A 1 190 ? 3.963 -7.201 14.660 1.00 90.69 190 SER A N 1
ATOM 1443 C CA . SER A 1 190 ? 5.115 -7.692 13.898 1.00 90.69 190 SER A CA 1
ATOM 1444 C C . SER A 1 190 ? 5.506 -9.136 14.241 1.00 90.69 190 SER A C 1
ATOM 1446 O O . SER A 1 190 ? 5.488 -9.576 15.395 1.00 90.69 190 SER A O 1
ATOM 1448 N N . GLY A 1 191 ? 5.902 -9.878 13.207 1.00 90.25 191 GLY A N 1
ATOM 1449 C CA . GLY A 1 191 ? 6.450 -11.226 13.296 1.00 90.25 191 GLY A CA 1
ATOM 1450 C C . GLY A 1 191 ? 7.927 -11.283 12.899 1.00 90.25 191 GLY A C 1
ATOM 1451 O O . GLY A 1 191 ? 8.484 -10.343 12.341 1.00 90.25 191 GLY A O 1
ATOM 1452 N N . LEU A 1 192 ? 8.577 -12.423 13.160 1.00 89.62 192 LEU A N 1
ATOM 1453 C CA . LEU A 1 192 ? 9.985 -12.629 12.786 1.00 89.62 192 LEU A CA 1
ATOM 1454 C C . LEU A 1 192 ? 10.155 -13.142 11.354 1.00 89.62 192 LEU A C 1
ATOM 1456 O O . LEU A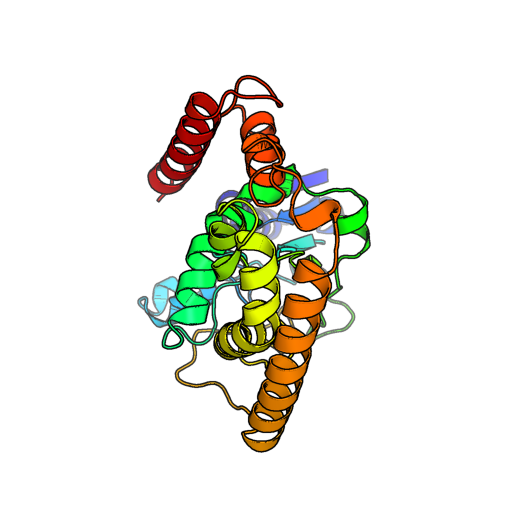 1 192 ? 10.957 -12.599 10.606 1.00 89.62 192 LEU A O 1
ATOM 1460 N N . LEU A 1 193 ? 9.432 -14.202 10.984 1.00 91.75 193 LEU A N 1
ATOM 1461 C CA . LEU A 1 193 ? 9.489 -14.812 9.655 1.00 91.75 193 LEU A CA 1
ATOM 1462 C C . LEU A 1 193 ? 8.076 -15.185 9.193 1.00 91.75 193 LEU A C 1
ATOM 1464 O O . LEU A 1 193 ? 7.290 -15.656 10.025 1.00 91.75 193 LEU A O 1
ATOM 1468 N N . PRO A 1 194 ? 7.763 -15.011 7.899 1.00 92.94 194 PRO A N 1
ATOM 1469 C CA . PRO A 1 194 ? 6.480 -15.413 7.348 1.00 92.94 194 PRO A CA 1
ATOM 1470 C C . PRO A 1 194 ? 6.388 -16.940 7.232 1.00 92.94 194 PRO A C 1
ATOM 1472 O O . PRO A 1 194 ? 7.387 -17.622 6.989 1.00 92.94 194 PRO A O 1
ATOM 1475 N N . ASP A 1 195 ? 5.180 -17.479 7.401 1.00 93.00 195 ASP A N 1
ATOM 1476 C CA . ASP A 1 195 ? 4.892 -18.898 7.170 1.00 93.00 195 ASP A CA 1
ATOM 1477 C C . ASP A 1 195 ? 4.521 -19.106 5.697 1.00 93.00 195 ASP A C 1
ATOM 1479 O O . ASP A 1 195 ? 3.383 -18.884 5.293 1.00 93.00 195 ASP A O 1
ATOM 1483 N N . ILE A 1 196 ? 5.518 -19.447 4.874 1.00 95.38 196 ILE A N 1
ATOM 1484 C CA . ILE A 1 196 ? 5.390 -19.511 3.412 1.00 95.38 196 ILE A CA 1
ATOM 1485 C C . ILE A 1 196 ? 5.745 -20.902 2.907 1.00 95.38 196 ILE A C 1
ATOM 1487 O O . ILE A 1 196 ? 6.785 -21.477 3.245 1.00 95.38 196 ILE A O 1
ATOM 1491 N N . ASN A 1 197 ? 4.916 -21.421 2.004 1.00 96.62 197 ASN A N 1
ATOM 1492 C CA . ASN A 1 197 ? 5.217 -22.643 1.281 1.00 96.62 197 ASN A CA 1
ATOM 1493 C C . ASN A 1 197 ? 6.336 -22.394 0.257 1.00 96.62 197 ASN A C 1
ATOM 1495 O O . ASN A 1 197 ? 6.136 -21.772 -0.784 1.00 96.62 197 ASN A O 1
ATOM 1499 N N . LEU A 1 198 ? 7.528 -22.933 0.526 1.00 95.88 198 LEU A N 1
ATOM 1500 C CA . LEU A 1 198 ? 8.698 -22.756 -0.344 1.00 95.88 198 LEU A CA 1
ATOM 1501 C C . LEU A 1 198 ? 8.505 -23.332 -1.757 1.00 95.88 198 LEU A C 1
ATOM 1503 O O . LEU A 1 198 ? 9.128 -22.852 -2.702 1.00 95.88 198 LEU A O 1
ATOM 1507 N N . GLY A 1 199 ? 7.660 -24.355 -1.912 1.00 97.75 199 GLY A N 1
ATOM 1508 C CA . GLY A 1 199 ? 7.323 -24.919 -3.218 1.00 97.75 199 GLY A CA 1
ATOM 1509 C C . GLY A 1 199 ? 6.503 -23.942 -4.058 1.00 97.75 199 GLY A C 1
ATOM 1510 O O . GLY A 1 199 ? 6.846 -23.691 -5.216 1.00 97.75 199 GLY A O 1
ATOM 1511 N N . GLU A 1 200 ? 5.475 -23.345 -3.458 1.00 97.44 200 GLU A N 1
ATOM 1512 C CA . GLU A 1 200 ? 4.651 -22.307 -4.090 1.00 97.44 200 GLU A CA 1
ATOM 1513 C C . GLU A 1 200 ? 5.481 -21.062 -4.392 1.00 97.44 200 GLU A C 1
ATOM 1515 O O . GLU A 1 200 ? 5.479 -20.612 -5.532 1.00 97.44 200 GLU A O 1
ATOM 1520 N N . LEU A 1 201 ? 6.306 -20.604 -3.444 1.00 97.62 201 LEU A N 1
ATOM 1521 C CA . LEU A 1 201 ? 7.235 -19.493 -3.660 1.00 97.62 201 LEU A CA 1
ATOM 1522 C C . LEU A 1 201 ? 8.177 -19.755 -4.842 1.00 97.62 201 LEU A C 1
ATOM 1524 O O . LEU A 1 201 ? 8.321 -18.913 -5.722 1.00 97.62 201 LEU A O 1
ATOM 1528 N N . SER A 1 202 ? 8.804 -20.935 -4.904 1.00 98.00 202 SER A N 1
ATOM 1529 C CA . SER A 1 202 ? 9.700 -21.275 -6.019 1.00 98.00 202 SER A CA 1
ATOM 1530 C C . SER A 1 202 ? 8.974 -21.338 -7.366 1.00 98.00 202 SER A C 1
ATOM 1532 O O . SER A 1 202 ? 9.545 -20.977 -8.394 1.00 98.00 202 SER A O 1
ATOM 1534 N N . THR A 1 203 ? 7.710 -21.768 -7.359 1.00 98.31 203 THR A N 1
ATOM 1535 C CA . THR A 1 203 ? 6.865 -21.821 -8.555 1.00 98.31 203 THR A CA 1
ATOM 1536 C C . THR A 1 203 ? 6.485 -20.413 -9.003 1.00 98.31 203 THR A C 1
ATOM 1538 O O . THR A 1 203 ? 6.604 -20.105 -10.188 1.00 98.31 203 THR A O 1
ATOM 1541 N N . ALA A 1 204 ? 6.096 -19.555 -8.059 1.00 98.19 204 ALA A N 1
ATOM 1542 C CA . ALA A 1 204 ? 5.740 -18.165 -8.298 1.00 98.19 204 ALA A CA 1
ATOM 1543 C C . ALA A 1 204 ? 6.929 -17.377 -8.861 1.00 98.19 204 ALA A C 1
ATOM 1545 O O . ALA A 1 204 ? 6.784 -16.762 -9.908 1.00 98.19 204 ALA A O 1
ATOM 1546 N N . LEU A 1 205 ? 8.123 -17.498 -8.268 1.00 98.56 205 LEU A N 1
ATOM 1547 C CA . LEU A 1 205 ? 9.347 -16.864 -8.785 1.00 98.56 205 LEU A CA 1
ATOM 1548 C C . LEU A 1 205 ? 9.751 -17.403 -10.168 1.00 98.56 205 LEU A C 1
ATOM 1550 O O . LEU A 1 205 ? 10.242 -16.678 -11.025 1.00 98.56 205 LEU A O 1
ATOM 1554 N N . GLY A 1 206 ? 9.538 -18.696 -10.435 1.00 98.50 206 GLY A N 1
ATOM 1555 C CA . GLY A 1 206 ? 9.767 -19.247 -11.773 1.00 98.50 206 GLY A CA 1
ATOM 1556 C C . GLY A 1 206 ? 8.834 -18.637 -12.826 1.00 98.50 206 GLY A C 1
ATOM 1557 O O . GLY A 1 206 ? 9.266 -18.325 -13.939 1.00 98.50 206 GLY A O 1
ATOM 1558 N N . ALA A 1 207 ? 7.560 -18.457 -12.472 1.00 98.44 207 ALA A N 1
ATOM 1559 C CA . ALA A 1 207 ? 6.563 -17.826 -13.331 1.00 98.44 207 ALA A CA 1
ATOM 1560 C C . ALA A 1 207 ? 6.793 -16.312 -13.478 1.00 98.44 207 ALA A C 1
ATOM 1562 O O . ALA A 1 207 ? 6.654 -15.782 -14.584 1.00 98.44 207 ALA A O 1
ATOM 1563 N N . GLY A 1 208 ? 7.180 -15.633 -12.397 1.00 98.31 208 GLY A N 1
ATOM 1564 C CA . GLY A 1 208 ? 7.506 -14.213 -12.369 1.00 98.31 208 GLY A CA 1
ATOM 1565 C C . GLY A 1 208 ? 8.704 -13.903 -13.258 1.00 98.31 208 GLY A C 1
ATOM 1566 O O . GLY A 1 208 ? 8.577 -13.081 -14.162 1.00 98.31 208 GLY A O 1
ATOM 1567 N N . LEU A 1 209 ? 9.796 -14.668 -13.154 1.00 98.50 209 LEU A N 1
ATOM 1568 C CA . LEU A 1 209 ? 10.944 -14.557 -14.058 1.00 98.50 209 LEU A CA 1
ATOM 1569 C C . LEU A 1 209 ? 10.545 -14.707 -15.534 1.00 98.50 209 LEU A C 1
ATOM 1571 O O . LEU A 1 209 ? 10.979 -13.930 -16.387 1.00 98.50 209 LEU A O 1
ATOM 1575 N N . GLN A 1 210 ? 9.729 -15.716 -15.861 1.00 98.62 210 GLN A N 1
ATOM 1576 C CA . GLN A 1 210 ? 9.259 -15.917 -17.233 1.00 98.62 210 GLN A CA 1
ATOM 1577 C C . GLN A 1 210 ? 8.419 -14.725 -17.717 1.00 98.62 210 GLN A C 1
ATOM 1579 O O . GLN A 1 210 ? 8.586 -14.282 -18.857 1.00 98.62 210 GLN A O 1
ATOM 1584 N N . THR A 1 211 ? 7.539 -14.215 -16.858 1.00 98.62 211 THR A N 1
ATOM 1585 C CA . THR A 1 211 ? 6.678 -13.061 -17.139 1.00 98.62 211 THR A CA 1
ATOM 1586 C C . THR A 1 211 ? 7.513 -11.803 -17.349 1.00 98.62 211 THR A C 1
ATOM 1588 O O . THR A 1 211 ? 7.378 -11.163 -18.386 1.00 98.62 211 THR A O 1
ATOM 1591 N N . GLY A 1 212 ? 8.455 -11.510 -16.452 1.00 98.56 212 GLY A N 1
ATOM 1592 C CA . GLY A 1 212 ? 9.304 -10.326 -16.535 1.00 98.56 212 GLY A CA 1
ATOM 1593 C C . GLY A 1 212 ? 10.182 -10.321 -17.785 1.00 98.56 212 GLY A C 1
ATOM 1594 O O . GLY A 1 212 ? 10.234 -9.332 -18.513 1.00 98.56 212 GLY A O 1
ATOM 1595 N N . VAL A 1 213 ? 10.807 -11.455 -18.128 1.00 98.69 213 VAL A N 1
ATOM 1596 C CA . VAL A 1 213 ? 11.571 -11.573 -19.385 1.00 98.69 213 VAL A CA 1
ATOM 1597 C C . VAL A 1 213 ? 10.670 -11.358 -20.605 1.00 98.69 213 VAL A C 1
ATOM 1599 O O . VAL A 1 213 ? 11.085 -10.709 -21.567 1.00 98.69 213 VAL A O 1
ATOM 1602 N N . SER A 1 214 ? 9.448 -11.897 -20.585 1.00 98.69 214 SER A N 1
ATOM 1603 C CA . SER A 1 214 ? 8.481 -11.701 -21.667 1.00 98.69 214 SER A CA 1
ATOM 1604 C C . SER A 1 214 ? 8.085 -10.231 -21.812 1.00 98.69 214 SER A C 1
ATOM 1606 O O . SER A 1 214 ? 8.110 -9.714 -22.930 1.00 98.69 214 SER A O 1
ATOM 1608 N N . ASN A 1 215 ? 7.762 -9.560 -20.704 1.00 98.44 215 ASN A N 1
ATOM 1609 C CA . ASN A 1 215 ? 7.360 -8.155 -20.697 1.00 98.44 215 ASN A CA 1
ATOM 1610 C C . ASN A 1 215 ? 8.502 -7.259 -21.184 1.00 98.44 215 ASN A C 1
ATOM 1612 O O . ASN A 1 215 ? 8.320 -6.529 -22.150 1.00 98.44 215 ASN A O 1
ATOM 1616 N N . PHE A 1 216 ? 9.721 -7.454 -20.670 1.00 98.44 216 PHE A N 1
ATOM 1617 C CA . PHE A 1 216 ? 10.913 -6.725 -21.112 1.00 98.44 216 PHE A CA 1
ATOM 1618 C C . PHE A 1 216 ? 11.089 -6.724 -22.637 1.00 98.44 216 PHE A C 1
ATOM 1620 O O . PHE A 1 216 ? 11.316 -5.684 -23.256 1.00 98.44 216 PHE A O 1
ATOM 1627 N N . PHE A 1 217 ? 10.991 -7.894 -23.278 1.00 98.38 217 PHE A N 1
ATOM 1628 C CA . PHE A 1 217 ? 11.114 -7.975 -24.735 1.00 98.38 217 PHE A CA 1
ATOM 1629 C C . PHE A 1 217 ? 9.900 -7.399 -25.468 1.00 98.38 217 PHE A C 1
ATOM 1631 O O . PHE A 1 217 ? 10.072 -6.870 -26.570 1.00 98.38 217 PHE A O 1
ATOM 1638 N N . ALA A 1 218 ? 8.702 -7.488 -24.888 1.00 98.44 218 ALA A N 1
ATOM 1639 C CA . ALA A 1 218 ? 7.515 -6.837 -25.427 1.00 98.44 218 ALA A CA 1
ATOM 1640 C C . ALA A 1 218 ? 7.674 -5.308 -25.424 1.00 98.44 218 ALA A C 1
ATOM 1642 O O . ALA A 1 218 ? 7.398 -4.677 -26.446 1.00 98.44 218 ALA A O 1
ATOM 1643 N N . ASP A 1 219 ? 8.229 -4.729 -24.358 1.00 97.44 219 ASP A N 1
ATOM 1644 C CA . ASP A 1 219 ? 8.480 -3.290 -24.271 1.00 97.44 219 ASP A CA 1
ATOM 1645 C C . ASP A 1 219 ? 9.547 -2.848 -25.263 1.00 97.44 219 ASP A C 1
ATOM 1647 O O . ASP A 1 219 ? 9.367 -1.858 -25.966 1.00 97.44 219 ASP A O 1
ATOM 1651 N N . LEU A 1 220 ? 10.639 -3.603 -25.411 1.00 97.31 220 LEU A N 1
ATOM 1652 C CA . LEU A 1 220 ? 11.652 -3.295 -26.427 1.00 97.31 220 LEU A CA 1
ATOM 1653 C C . LEU A 1 220 ? 11.116 -3.419 -27.863 1.00 97.31 220 LEU A C 1
ATOM 1655 O O . LEU A 1 220 ? 11.617 -2.763 -28.775 1.00 97.31 220 LEU A O 1
ATOM 1659 N N . ALA A 1 221 ? 10.115 -4.267 -28.094 1.00 97.69 221 ALA A N 1
ATOM 1660 C CA . ALA A 1 221 ? 9.460 -4.377 -29.392 1.00 97.69 221 ALA A CA 1
ATOM 1661 C C . ALA A 1 221 ? 8.405 -3.281 -29.622 1.00 97.69 221 ALA A C 1
ATOM 1663 O O . ALA A 1 221 ? 8.017 -3.048 -30.771 1.00 97.69 221 ALA A O 1
ATOM 1664 N N . ASN A 1 222 ? 7.946 -2.611 -28.562 1.00 96.81 222 ASN A N 1
ATOM 1665 C CA . ASN A 1 222 ? 6.935 -1.569 -28.627 1.00 96.81 222 ASN A CA 1
ATOM 1666 C C . ASN A 1 222 ? 7.555 -0.224 -29.069 1.00 96.81 222 ASN A C 1
ATOM 1668 O O . ASN A 1 222 ? 8.409 0.327 -28.373 1.00 96.81 222 ASN A O 1
ATOM 1672 N N . PRO A 1 223 ? 7.121 0.365 -30.204 1.00 95.56 223 PRO A N 1
ATOM 1673 C CA . PRO A 1 223 ? 7.604 1.674 -30.641 1.00 95.56 223 PRO A CA 1
ATOM 1674 C C . PRO A 1 223 ? 7.366 2.806 -29.631 1.00 95.56 223 PRO A C 1
ATOM 1676 O O . PRO A 1 223 ? 8.111 3.788 -29.645 1.00 95.56 223 PRO A O 1
ATOM 1679 N N . ASP A 1 224 ? 6.349 2.689 -28.773 1.00 92.81 224 ASP A N 1
ATOM 1680 C CA . ASP A 1 224 ? 6.019 3.711 -27.777 1.00 92.81 224 ASP A CA 1
ATOM 1681 C C . ASP A 1 224 ? 7.089 3.836 -26.683 1.00 92.81 224 ASP A C 1
ATOM 1683 O O . ASP A 1 224 ? 7.331 4.945 -26.212 1.00 92.81 224 ASP A O 1
ATOM 1687 N N . THR A 1 225 ? 7.828 2.763 -26.382 1.00 92.88 225 THR A N 1
ATOM 1688 C CA . THR A 1 225 ? 8.952 2.741 -25.422 1.00 92.88 225 THR A CA 1
ATOM 1689 C C . THR A 1 225 ? 10.051 3.748 -25.764 1.00 92.88 225 THR A C 1
ATOM 1691 O O . THR A 1 225 ? 10.765 4.245 -24.894 1.00 92.88 225 THR A O 1
ATOM 1694 N N . TYR A 1 226 ? 10.199 4.084 -27.046 1.00 93.75 226 TYR A N 1
ATOM 1695 C CA . TYR A 1 226 ? 11.232 5.003 -27.523 1.00 93.75 226 TYR A CA 1
ATOM 1696 C C . TYR A 1 226 ? 10.775 6.467 -27.562 1.00 93.75 226 TYR A C 1
ATOM 1698 O O . TYR A 1 226 ? 11.550 7.342 -27.963 1.00 93.75 226 TYR A O 1
ATOM 1706 N N . LYS A 1 227 ? 9.533 6.758 -27.157 1.00 91.56 227 LYS A N 1
ATOM 1707 C CA . LYS A 1 227 ? 9.041 8.127 -27.001 1.00 91.56 227 LYS A CA 1
ATOM 1708 C C . LYS A 1 227 ? 9.513 8.669 -25.657 1.00 91.56 227 LYS A C 1
ATOM 1710 O O . LYS A 1 227 ? 9.215 8.116 -24.607 1.00 91.56 227 LYS A O 1
ATOM 1715 N N . ILE A 1 228 ? 10.254 9.773 -25.691 1.00 85.88 228 ILE A N 1
ATOM 1716 C CA . ILE A 1 228 ? 10.664 10.464 -24.468 1.00 85.88 228 ILE A CA 1
ATOM 1717 C C . ILE A 1 228 ? 9.463 11.259 -23.961 1.00 85.88 228 ILE A C 1
ATOM 1719 O O . ILE A 1 228 ? 9.044 12.222 -24.604 1.00 85.88 228 ILE A O 1
ATOM 1723 N N . ILE A 1 229 ? 8.929 10.833 -22.822 1.00 83.12 229 ILE A N 1
ATOM 1724 C CA . ILE A 1 229 ? 7.858 11.522 -22.104 1.00 83.12 229 ILE A CA 1
ATOM 1725 C C . ILE A 1 229 ? 8.497 12.629 -21.244 1.00 83.12 229 ILE A C 1
ATOM 1727 O O . ILE A 1 229 ? 9.569 12.402 -20.665 1.00 83.12 229 ILE A O 1
ATOM 1731 N N . PRO A 1 230 ? 7.912 13.840 -21.178 1.00 84.81 230 PRO A N 1
ATOM 1732 C CA . PRO A 1 230 ? 8.326 14.858 -20.219 1.00 84.81 230 PRO A CA 1
ATOM 1733 C C . PRO A 1 230 ? 8.347 14.304 -18.792 1.00 84.81 230 PRO A C 1
ATOM 1735 O O . PRO A 1 230 ? 7.491 13.513 -18.421 1.00 84.81 230 PRO A O 1
ATOM 1738 N N . LEU A 1 231 ? 9.310 14.740 -17.972 1.00 78.62 231 LEU A N 1
ATOM 1739 C CA . LEU A 1 231 ? 9.507 14.182 -16.627 1.00 78.62 231 LEU A CA 1
ATOM 1740 C C . LEU A 1 231 ? 8.225 14.206 -15.779 1.00 78.62 231 LEU A C 1
ATOM 1742 O O . LEU A 1 231 ? 7.938 13.240 -15.095 1.00 78.62 231 LEU A O 1
ATOM 1746 N N . LEU A 1 232 ? 7.449 15.284 -15.855 1.00 76.75 232 LEU A N 1
ATOM 1747 C CA . LEU A 1 232 ? 6.236 15.465 -15.051 1.00 76.75 232 LEU A CA 1
ATOM 1748 C C . LEU A 1 232 ? 5.011 14.735 -15.599 1.00 76.75 232 LEU A C 1
ATOM 1750 O O . LEU A 1 232 ? 4.040 14.558 -14.883 1.00 76.75 232 LEU A O 1
ATOM 1754 N N . GLU A 1 233 ? 5.080 14.286 -16.848 1.00 84.69 233 GLU A N 1
ATOM 1755 C CA . GLU A 1 233 ? 4.088 13.394 -17.449 1.00 84.69 233 GLU A CA 1
ATOM 1756 C C . GLU A 1 233 ? 4.489 11.918 -17.253 1.00 84.69 233 GLU A C 1
ATOM 1758 O O . GLU A 1 233 ? 3.823 11.017 -17.763 1.00 84.69 233 GLU A O 1
ATOM 1763 N N . ASN A 1 234 ? 5.604 11.646 -16.557 1.00 87.00 234 ASN A N 1
ATOM 1764 C CA . ASN A 1 234 ? 6.005 10.282 -16.242 1.00 87.00 234 ASN A CA 1
ATOM 1765 C C . ASN A 1 234 ? 4.997 9.678 -15.251 1.00 87.00 234 ASN A C 1
ATOM 1767 O O . ASN A 1 234 ? 4.758 10.300 -14.215 1.00 87.00 234 ASN A O 1
ATOM 1771 N N . PRO A 1 235 ? 4.471 8.467 -15.508 1.00 84.31 235 PRO A N 1
ATOM 1772 C CA . PRO A 1 235 ? 3.525 7.809 -14.608 1.00 84.31 235 PRO A CA 1
ATOM 1773 C C . PRO A 1 235 ? 3.998 7.702 -13.153 1.00 84.31 235 PRO A C 1
ATOM 1775 O O . PRO A 1 235 ? 3.181 7.729 -12.247 1.00 84.31 235 PRO A O 1
ATOM 1778 N N . SER A 1 236 ? 5.312 7.630 -12.907 1.00 86.00 236 SER A N 1
ATOM 1779 C CA . SER A 1 236 ? 5.850 7.596 -11.544 1.00 86.00 236 SER A CA 1
ATOM 1780 C C . SER A 1 236 ? 5.821 8.959 -10.838 1.00 86.00 236 SER A C 1
ATOM 1782 O O . SER A 1 236 ? 6.284 9.065 -9.715 1.00 86.00 236 SER A O 1
ATOM 1784 N N . LEU A 1 237 ? 5.418 10.053 -11.484 1.00 86.62 237 LEU A N 1
ATOM 1785 C CA . LEU A 1 237 ? 5.396 11.387 -10.868 1.00 86.62 237 LEU A CA 1
ATOM 1786 C C . LEU A 1 237 ? 4.038 12.076 -10.977 1.00 86.62 237 LEU A C 1
ATOM 1788 O O . LEU A 1 237 ? 3.826 13.052 -10.262 1.00 86.62 237 LEU A O 1
ATOM 1792 N N . THR A 1 238 ? 3.137 11.601 -11.839 1.00 85.25 238 THR A N 1
ATOM 1793 C CA . THR A 1 238 ? 1.844 12.252 -12.090 1.00 85.25 238 THR A CA 1
ATOM 1794 C C . THR A 1 238 ? 0.986 12.315 -10.834 1.00 85.25 238 THR A C 1
ATOM 1796 O O . THR A 1 238 ? 0.573 13.403 -10.447 1.00 85.25 238 THR A O 1
ATOM 1799 N N . GLU A 1 239 ? 0.805 11.196 -10.129 1.00 85.00 239 GLU A N 1
ATOM 1800 C CA . GLU A 1 239 ? -0.004 11.180 -8.902 1.00 85.00 239 GLU A CA 1
ATOM 1801 C C . GLU A 1 239 ? 0.637 12.007 -7.782 1.00 85.00 239 GLU A C 1
ATOM 1803 O O . GLU A 1 239 ? -0.045 12.754 -7.088 1.00 85.00 239 GLU A O 1
ATOM 1808 N N . ILE A 1 240 ? 1.967 11.967 -7.657 1.00 84.69 240 ILE A N 1
ATOM 1809 C CA . ILE A 1 240 ? 2.704 12.794 -6.689 1.00 84.69 240 ILE A CA 1
ATOM 1810 C C . ILE A 1 240 ? 2.519 14.289 -6.991 1.00 84.69 240 ILE A C 1
ATOM 1812 O O . ILE A 1 240 ? 2.368 15.095 -6.070 1.00 84.69 240 ILE A O 1
ATOM 1816 N N . ALA A 1 241 ? 2.545 14.681 -8.267 1.00 83.69 241 ALA A N 1
ATOM 1817 C CA . ALA A 1 241 ? 2.337 16.065 -8.678 1.00 83.69 241 ALA A CA 1
ATOM 1818 C C . ALA A 1 241 ? 0.892 16.520 -8.416 1.00 83.69 241 ALA A C 1
ATOM 1820 O O . ALA A 1 241 ? 0.684 17.597 -7.852 1.00 83.69 241 ALA A O 1
ATOM 1821 N N . ASP A 1 242 ? -0.093 15.683 -8.744 1.00 85.44 242 ASP A N 1
ATOM 1822 C CA . ASP A 1 242 ? -1.505 15.956 -8.473 1.00 85.44 242 ASP A CA 1
ATOM 1823 C C . ASP A 1 242 ? -1.765 16.082 -6.969 1.00 85.44 242 ASP A C 1
ATOM 1825 O O . ASP A 1 242 ? -2.365 17.060 -6.515 1.00 85.44 242 ASP A O 1
ATOM 1829 N N . ALA A 1 243 ? -1.233 15.154 -6.173 1.00 84.81 243 ALA A N 1
ATOM 1830 C CA . ALA A 1 243 ? -1.305 15.197 -4.721 1.00 84.81 243 ALA A CA 1
ATOM 1831 C C . ALA A 1 243 ? -0.645 16.470 -4.168 1.00 84.81 243 ALA A C 1
ATOM 1833 O O . ALA A 1 243 ? -1.252 17.205 -3.388 1.00 84.81 243 ALA A O 1
ATOM 1834 N N . GLY A 1 244 ? 0.562 16.805 -4.633 1.00 82.25 244 GLY A N 1
ATOM 1835 C CA . GLY A 1 244 ? 1.261 18.031 -4.249 1.00 82.25 244 GLY A CA 1
ATOM 1836 C C . GLY A 1 244 ? 0.454 19.299 -4.547 1.00 82.25 244 GLY A C 1
ATOM 1837 O O . GLY A 1 244 ? 0.440 20.221 -3.728 1.00 82.25 244 GLY A O 1
ATOM 1838 N N . TYR A 1 245 ? -0.262 19.347 -5.673 1.00 84.19 245 TYR A N 1
ATOM 1839 C CA . TYR A 1 245 ? -1.175 20.445 -5.994 1.00 84.19 245 TYR A CA 1
ATOM 1840 C C . TYR A 1 245 ? -2.394 20.473 -5.062 1.00 84.19 245 TYR A C 1
ATOM 1842 O O . TYR A 1 245 ? -2.746 21.533 -4.541 1.00 84.19 245 TYR A O 1
ATOM 1850 N N . LEU A 1 246 ? -3.007 19.318 -4.795 1.00 86.25 246 LEU A N 1
ATOM 1851 C CA . LEU A 1 246 ? -4.191 19.199 -3.938 1.00 86.25 246 LEU A CA 1
ATOM 1852 C C . LEU A 1 246 ? -3.919 19.566 -2.474 1.00 86.25 246 LEU A C 1
ATOM 1854 O O . LEU A 1 246 ? -4.763 20.204 -1.842 1.00 86.25 246 LEU A O 1
ATOM 1858 N N . TYR A 1 247 ? -2.738 19.243 -1.945 1.00 82.00 247 TYR A N 1
ATOM 1859 C CA . TYR A 1 247 ? -2.319 19.697 -0.614 1.00 82.00 247 TYR A CA 1
ATOM 1860 C C . TYR A 1 247 ? -1.860 21.160 -0.583 1.00 82.00 247 TYR A C 1
ATOM 1862 O O . TYR A 1 247 ? -1.701 21.734 0.494 1.00 82.00 247 TYR A O 1
ATOM 1870 N N . GLY A 1 248 ? -1.638 21.773 -1.748 1.00 83.06 248 GLY A N 1
ATOM 1871 C CA . GLY A 1 248 ? -1.139 23.141 -1.867 1.00 83.06 248 GLY A CA 1
ATOM 1872 C C . GLY A 1 248 ? 0.377 23.291 -1.699 1.00 83.06 248 GLY A C 1
ATOM 1873 O O . GLY A 1 248 ? 0.844 24.418 -1.538 1.00 83.06 248 GLY A O 1
ATOM 1874 N N . PHE A 1 249 ? 1.144 22.196 -1.756 1.00 79.06 249 PHE A N 1
ATOM 1875 C CA . PHE A 1 249 ? 2.615 22.226 -1.829 1.00 79.06 249 PHE A CA 1
ATOM 1876 C C . PHE A 1 249 ? 3.112 22.634 -3.221 1.00 79.06 249 PHE A C 1
ATOM 1878 O O . PHE A 1 249 ? 4.209 23.168 -3.371 1.00 79.06 249 PHE A O 1
ATOM 1885 N N . LEU A 1 250 ? 2.297 22.411 -4.256 1.00 80.94 250 LEU A N 1
ATOM 1886 C CA . LEU A 1 250 ? 2.567 22.863 -5.615 1.00 80.94 250 LEU A CA 1
ATOM 1887 C C . LEU A 1 250 ? 1.588 23.971 -6.021 1.00 80.94 250 LEU A C 1
ATOM 1889 O O . LEU A 1 250 ? 0.384 23.854 -5.793 1.00 80.94 250 LEU A O 1
ATOM 1893 N N . PRO A 1 251 ? 2.070 25.052 -6.662 1.00 79.06 251 PRO A N 1
ATOM 1894 C CA . PRO A 1 251 ? 1.222 26.184 -7.038 1.00 79.06 251 PRO A CA 1
ATOM 1895 C C . PRO A 1 251 ? 0.329 25.904 -8.260 1.00 79.06 251 PRO A C 1
ATOM 1897 O O . PRO A 1 251 ? -0.555 26.703 -8.570 1.00 79.06 251 PRO A O 1
ATOM 1900 N N . THR A 1 252 ? 0.579 24.812 -8.985 1.00 79.62 252 THR A N 1
ATOM 1901 C CA . THR A 1 252 ? -0.085 24.430 -10.239 1.00 79.62 252 THR A CA 1
ATOM 1902 C C . THR A 1 252 ? -0.036 22.905 -10.408 1.00 79.62 252 THR A C 1
ATOM 1904 O O . THR A 1 252 ? 0.932 22.306 -9.933 1.00 79.62 252 THR A O 1
ATOM 1907 N N . PRO A 1 253 ? -1.022 22.284 -11.088 1.00 74.44 253 PRO A N 1
ATOM 1908 C CA . PRO A 1 253 ? -0.968 20.866 -11.465 1.00 74.44 253 PRO A CA 1
ATOM 1909 C C . PRO A 1 253 ? 0.129 20.566 -12.502 1.00 74.44 253 PRO A C 1
ATOM 1911 O O . PRO A 1 253 ? 0.598 19.441 -12.594 1.00 74.44 253 PRO A O 1
ATOM 1914 N N . ASP A 1 254 ? 0.599 21.589 -13.226 1.00 78.75 254 ASP A N 1
ATOM 1915 C CA . ASP A 1 254 ? 1.704 21.495 -14.189 1.00 78.75 254 ASP A CA 1
ATOM 1916 C C . ASP A 1 254 ? 2.953 22.241 -13.669 1.00 78.75 254 ASP A C 1
ATOM 1918 O O . ASP A 1 254 ? 3.268 23.333 -14.164 1.00 78.75 254 ASP A O 1
ATOM 1922 N N . PRO A 1 255 ? 3.640 21.755 -12.616 1.00 77.19 255 PRO A N 1
ATOM 1923 C CA . PRO A 1 255 ? 4.813 22.436 -12.071 1.00 77.19 255 PRO A CA 1
ATOM 1924 C C . PRO A 1 255 ? 5.983 22.421 -13.068 1.00 77.19 255 PRO A C 1
ATOM 1926 O O . PRO A 1 255 ? 5.964 21.765 -14.100 1.00 77.19 255 PRO A O 1
ATOM 1929 N N . THR A 1 256 ? 7.061 23.137 -12.782 1.00 81.06 256 THR A N 1
ATOM 1930 C CA . THR A 1 256 ? 8.375 22.858 -13.381 1.00 81.06 256 THR A CA 1
ATOM 1931 C C . THR A 1 256 ? 9.070 21.720 -12.620 1.00 81.06 256 THR A C 1
ATOM 1933 O O . THR A 1 256 ? 8.759 21.493 -11.452 1.00 81.06 256 THR A O 1
ATOM 1936 N N . PRO A 1 257 ? 10.073 21.023 -13.194 1.00 71.94 257 PRO A N 1
ATOM 1937 C CA . PRO A 1 257 ? 10.820 19.988 -12.467 1.00 71.94 257 PRO A CA 1
ATOM 1938 C C . PRO A 1 257 ? 11.418 20.456 -11.130 1.00 71.94 257 PRO A C 1
ATOM 1940 O O . PRO A 1 257 ? 11.491 19.686 -10.177 1.00 71.94 257 PRO A O 1
ATOM 1943 N N . SER A 1 258 ? 11.834 21.724 -11.045 1.00 76.56 258 SER A N 1
ATOM 1944 C CA . SER A 1 258 ? 12.319 22.328 -9.799 1.00 76.56 258 SER A CA 1
ATOM 1945 C C . SER A 1 258 ? 11.214 22.541 -8.770 1.00 76.56 258 SER A C 1
ATOM 1947 O O . SER A 1 258 ? 11.455 22.337 -7.585 1.00 76.56 258 SER A O 1
ATOM 1949 N N . GLU A 1 259 ? 10.020 22.941 -9.209 1.00 76.31 259 GLU A N 1
ATOM 1950 C CA . GLU A 1 259 ? 8.864 23.105 -8.323 1.00 76.31 259 GLU A CA 1
ATOM 1951 C C . GLU A 1 259 ? 8.361 21.743 -7.844 1.00 76.31 259 GLU A C 1
ATOM 1953 O O . GLU A 1 259 ? 8.131 21.590 -6.655 1.00 76.31 259 GLU A O 1
ATOM 1958 N N . ALA A 1 260 ? 8.307 20.732 -8.719 1.00 70.75 260 ALA A N 1
ATOM 1959 C CA . ALA A 1 260 ? 7.950 19.363 -8.348 1.00 70.75 260 ALA A CA 1
ATOM 1960 C C . ALA A 1 260 ? 8.902 18.780 -7.291 1.00 70.75 260 ALA A C 1
ATOM 1962 O O . ALA A 1 260 ? 8.455 18.247 -6.280 1.00 70.75 260 ALA A O 1
ATOM 1963 N N . LEU A 1 261 ? 10.220 18.937 -7.475 1.00 72.19 261 LEU A N 1
ATOM 1964 C CA . LEU A 1 261 ? 11.205 18.497 -6.483 1.00 72.19 261 LEU A CA 1
ATOM 1965 C C . LEU A 1 261 ? 11.041 19.234 -5.147 1.00 72.19 261 LEU A C 1
ATOM 1967 O O . LEU A 1 261 ? 11.148 18.619 -4.088 1.00 72.19 261 LEU A O 1
ATOM 1971 N N . GLN A 1 262 ? 10.782 20.541 -5.192 1.00 75.44 262 GLN A N 1
ATOM 1972 C CA . GLN A 1 262 ? 10.541 21.333 -3.992 1.00 75.44 262 GLN A CA 1
ATOM 1973 C C . GLN A 1 262 ? 9.250 20.896 -3.282 1.00 75.44 262 GLN A C 1
ATOM 1975 O O . GLN A 1 262 ? 9.277 20.723 -2.069 1.00 75.44 262 GLN A O 1
ATOM 1980 N N . GLY A 1 263 ? 8.170 20.630 -4.020 1.00 71.44 263 GLY A N 1
ATOM 1981 C CA . GLY A 1 263 ? 6.913 20.117 -3.474 1.00 71.44 263 GLY A CA 1
ATOM 1982 C C . GLY A 1 263 ? 7.068 18.746 -2.815 1.00 71.44 263 GLY A C 1
ATOM 1983 O O . GLY A 1 263 ? 6.546 18.540 -1.726 1.00 71.44 263 GLY A O 1
ATOM 1984 N N . ILE A 1 264 ? 7.862 17.840 -3.402 1.00 66.12 264 ILE A N 1
ATOM 1985 C CA . ILE A 1 264 ? 8.214 16.553 -2.774 1.00 66.12 264 ILE A CA 1
ATOM 1986 C C . ILE A 1 264 ? 8.967 16.785 -1.458 1.00 66.12 264 ILE A C 1
ATOM 1988 O O . ILE A 1 264 ? 8.643 16.177 -0.440 1.00 66.12 264 ILE A O 1
ATOM 1992 N N . ILE A 1 265 ? 9.960 17.681 -1.447 1.00 71.50 265 ILE A N 1
ATOM 1993 C CA . ILE A 1 265 ? 10.709 18.013 -0.225 1.00 71.50 265 ILE A CA 1
ATOM 1994 C C . ILE A 1 265 ? 9.780 18.609 0.841 1.00 71.50 265 ILE A C 1
ATOM 1996 O O . ILE A 1 265 ? 9.903 18.255 2.011 1.00 71.50 265 ILE A O 1
ATOM 2000 N N . GLU A 1 266 ? 8.857 19.488 0.456 1.00 72.38 266 GLU A N 1
ATOM 2001 C CA . GLU A 1 266 ? 7.886 20.104 1.365 1.00 72.38 266 GLU A CA 1
ATOM 2002 C C . GLU A 1 266 ? 6.883 19.093 1.917 1.00 72.38 266 GLU A C 1
ATOM 2004 O O . GLU A 1 266 ? 6.617 19.125 3.115 1.00 72.38 266 GLU A O 1
ATOM 2009 N N . LEU A 1 267 ? 6.412 18.145 1.100 1.00 66.06 267 LEU A N 1
ATOM 2010 C CA . LEU A 1 267 ? 5.583 17.020 1.536 1.00 66.06 267 LEU A CA 1
ATOM 2011 C C . LEU A 1 267 ? 6.305 16.209 2.623 1.00 66.06 267 LEU A C 1
ATOM 2013 O O . LEU A 1 267 ? 5.784 16.021 3.721 1.00 66.06 267 LEU A O 1
ATOM 2017 N N . PHE A 1 268 ? 7.555 15.809 2.370 1.00 64.25 268 PHE A N 1
ATOM 2018 C CA . PHE A 1 268 ? 8.375 15.108 3.361 1.00 64.25 268 PHE A CA 1
ATOM 2019 C C . PHE A 1 268 ? 8.626 15.930 4.631 1.00 64.25 268 PHE A C 1
ATOM 2021 O O . PHE A 1 268 ? 8.608 15.389 5.738 1.00 64.25 268 PHE A O 1
ATOM 2028 N N . GLN A 1 269 ? 8.876 17.234 4.499 1.00 68.81 269 GLN A N 1
ATOM 2029 C CA . GLN A 1 269 ? 9.068 18.127 5.643 1.00 68.81 269 GLN A CA 1
ATOM 2030 C C . GLN A 1 269 ? 7.786 18.294 6.457 1.00 68.81 269 GLN A C 1
ATOM 2032 O O . GLN A 1 269 ? 7.851 18.297 7.682 1.00 68.81 269 GLN A O 1
ATOM 2037 N N . ALA A 1 270 ? 6.631 18.404 5.800 1.00 63.94 270 ALA A N 1
ATOM 2038 C CA . ALA A 1 270 ? 5.339 18.502 6.461 1.00 63.94 270 ALA A CA 1
ATOM 2039 C C . ALA A 1 270 ? 5.061 17.252 7.299 1.00 63.94 270 ALA A C 1
ATOM 2041 O O . ALA A 1 270 ? 4.699 17.381 8.464 1.00 63.94 270 ALA A O 1
ATOM 2042 N N . PHE A 1 271 ? 5.322 16.063 6.758 1.00 56.91 271 PHE A N 1
ATOM 2043 C CA . PHE A 1 271 ? 5.138 14.816 7.496 1.00 56.91 271 PHE A CA 1
ATOM 2044 C C . PHE A 1 271 ? 6.158 14.613 8.625 1.00 56.91 271 PHE A C 1
ATOM 2046 O O . PHE A 1 271 ? 5.787 14.225 9.728 1.00 56.91 271 PHE A O 1
ATOM 2053 N N . THR A 1 272 ? 7.435 14.930 8.399 1.00 56.38 272 THR A N 1
ATOM 2054 C CA . THR A 1 272 ? 8.477 14.803 9.443 1.00 56.38 272 THR A CA 1
ATOM 2055 C C . THR A 1 272 ? 8.377 15.866 10.539 1.00 56.38 272 THR A C 1
ATOM 2057 O O . THR A 1 272 ? 8.905 15.671 11.628 1.00 56.38 272 THR A O 1
ATOM 2060 N N . ALA A 1 273 ? 7.700 16.989 10.288 1.00 53.47 273 ALA A N 1
ATOM 2061 C CA . ALA A 1 273 ? 7.411 17.999 11.305 1.00 53.47 273 ALA A CA 1
ATOM 2062 C C . ALA A 1 273 ? 6.220 17.631 12.215 1.00 53.47 273 ALA A C 1
ATOM 2064 O O . ALA A 1 273 ? 5.980 18.338 13.196 1.00 53.47 273 ALA A O 1
ATOM 2065 N N . MET A 1 274 ? 5.473 16.568 11.887 1.00 43.22 274 MET A N 1
ATOM 2066 C CA . MET A 1 274 ? 4.308 16.085 12.645 1.00 43.22 274 MET A CA 1
ATOM 2067 C C . MET A 1 274 ? 4.619 14.891 13.570 1.00 43.22 274 MET A C 1
ATOM 2069 O O . MET A 1 274 ? 3.730 14.467 14.310 1.00 43.22 274 MET A O 1
ATOM 2073 N N . THR A 1 275 ? 5.858 14.382 13.557 1.00 37.72 275 THR A N 1
ATOM 2074 C CA . THR A 1 275 ? 6.399 13.361 14.484 1.00 37.72 275 THR A CA 1
ATOM 2075 C C . THR A 1 275 ? 7.242 13.997 15.583 1.00 37.72 275 THR A C 1
ATOM 2077 O O . THR A 1 275 ? 7.110 13.598 16.760 1.00 37.72 275 THR A O 1
#

Sequence (275 aa):
MVVFGYSQSASISSEVMRELAGQGVPSDDVHFVLIGDPDNPNGGSEIVTSNLFPAYLQDNVATPNDLYPTDVYTAEYDGVADFPKYPINLLSDLNAALGFIYEHGTYLSLTPEQISNAIQLPTSAADTMVNYYMIPAESLPLLDPLRLIPILGQPLYDLLEPDTRILVNLGYGSIDQGWAPGDADVVSTSGLLPDINLGELSTALGAGLQTGVSNFFADLANPDTYKIIPLLENPSLTEIADAGYLYGFLPTPDPTPSEALQGIIELFQAFTAMT

Radius of gyration: 19.72 Å; chains: 1; bounding box: 42×51×60 Å

Secondary structure (DSSP, 8-state):
-EEEEETHHHHHHHHHHHHHHHTT--GGG-EEEEES-TT-TBT-HHHHHGGGS-GGGTTT-SPPSSSS-EEEEEETT-TTTS--S-TT-HHHHHHHHHHIIIIITTGGG--HHHHHT-EEPP-SSTT-SEEEEEE--SS-TTTGGGGGSTTTHHHHHHHHHHHHHHHHHTTTT-SS-SS--S-TTS-B---SS----HHHHHHHHHHHHHHHHHHHHHHHH-GGGGS---GGGSHHHHHHHHHHHHTTSSSSSS--HHHHHHHHHHHHHHHHTT-

Foldseek 3Di:
DEAEAAAVRLQVVLVVLVVCVVVVPDQVVYEYEYELRLQFLFQRVCQQCVVVDDPVSNPSSHRDFARHQYEYEYEQLQLGRFNFLAVVLVLLNLQSVLSVQQPSLQPVVDDPVLVVPWDWFAAPDPPTSYTYTYRYDPARSNLLVLLLPALCSVLVRLLCGQLSQQSNCQSLQDSPGRHHDDHRNHRRYHDHGHPDDVVVNVVSNVVSNVRSVVSSVVSVVDPVSNDGDPSCRRPSNLSSLVSLVVVPQAVDSDGDPVSSVSSSVVSVVVVVVVD